Protein 7ZEE (pdb70)

Organism: Homo sapiens (NCBI:txid9606)

Sequence (282 aa):
RSMAEEVSTLMKATVLMRQPGRVQEIVGALRRKGGGDRLQVISDFDMTLSRFAYNGKRRCPSSYNILDNSKIISEECRKELTALLHHYYPIEIDPHRTVKEKLPHMVEWWTKAHNLLCQQKIQKFQIAQQVVRESSNAMLREGYKTFFNTLYHNNNIPLFIFSAGIGDILEEIIRQMKVFHPNIHIVSNYMDFNEDGFLQGFKGQLIHTYNKNSSSACGKTNVILLGDSSIGDLTMADGVPGVQNILKIGFLNDKVEERRERYMDSYDIVLEKDETLDVVNGLLQHILC

B-factor: mean 28.56, std 10.28, range [13.94, 97.4]

Solvent-accessible surface area: 13733 Å² total; per-residue (Å²): 143,64,83,97,106,12,66,25,97,22,172,56,110,26,21,47,45,102,117,68,50,36,1,113,136,38,5,25,36,0,98,187,35,18,25,117,15,1,14,1,0,0,8,1,15,24,0,0,3,21,32,12,106,117,60,111,166,11,58,21,13,92,69,10,6,44,112,16,108,25,7,40,116,121,4,70,78,90,24,60,58,24,75,127,112,5,101,74,38,22,100,38,124,169,102,79,78,171,84,16,60,78,56,0,61,77,29,27,55,88,18,16,77,25,7,31,132,32,100,2,46,127,127,35,4,24,64,8,9,152,130,29,116,21,62,6,2,31,3,30,98,14,0,2,46,30,0,97,149,55,119,0,20,0,42,0,0,6,3,9,26,0,18,6,4,34,20,7,0,102,59,78,176,4,76,32,107,17,11,76,27,14,11,2,52,2,35,34,56,115,118,17,74,13,103,18,54,112,80,106,33,1,3,63,70,34,29,30,13,94,25,93,98,69,30,6,0,2,0,0,0,26,41,64,50,3,26,68,0,10,78,52,26,116,54,51,138,44,49,0,49,1,0,0,0,12,49,117,17,126,120,87,48,101,160,5,22,105,43,4,36,0,0,0,31,135,4,41,20,0,8,1,2,2,12,13,0,54,92,3,26,113

Structure (mmCIF, N/CA/C/O backbone):
data_7ZEE
#
_entry.id   7ZEE
#
_cell.length_a   41.715
_cell.length_b   79.288
_cell.length_c   87.295
_cell.angle_alpha   90.000
_cell.angle_beta   90.000
_cell.angle_gamma   90.000
#
_symmetry.space_group_name_H-M   'P 21 21 21'
#
loop_
_entity.id
_entity.type
_entity.pdbx_description
1 polymer "7-methylguanosine phosphate-specific 5'-nucleotidase"
2 non-polymer '2-(N-MORPHOLINO)-ETHANESULFONIC ACID'
3 non-polymer 'MAGNESIUM ION'
4 non-polymer 1,2-ETHANEDIOL
5 water water
#
loop_
_atom_site.group_PDB
_atom_site.id
_atom_site.type_symbol
_atom_site.label_atom_id
_atom_site.label_alt_id
_atom_site.label_comp_id
_atom_site.label_asym_id
_atom_site.label_entity_id
_atom_site.label_seq_id
_atom_site.pdbx_PDB_ins_code
_atom_site.Cartn_x
_atom_site.Cartn_y
_atom_site.Cartn_z
_atom_site.occupancy
_atom_site.B_iso_or_equiv
_atom_site.auth_seq_id
_atom_site.auth_comp_id
_atom_site.auth_asym_id
_atom_site.auth_atom_id
_atom_site.pdbx_PDB_model_num
ATOM 1 N N . ARG A 1 1 ? -29.53504 -2.09979 -28.35509 1.000 41.78354 -1 ARG A N 1
ATOM 2 C CA . ARG A 1 1 ? -29.99988 -1.79869 -27.00158 1.000 39.87840 -1 ARG A CA 1
ATOM 3 C C . ARG A 1 1 ? -29.39990 -0.46182 -26.55491 1.000 38.46466 -1 ARG A C 1
ATOM 4 O O . ARG A 1 1 ? -28.32703 -0.08130 -27.01590 1.000 39.18916 -1 ARG A O 1
ATOM 12 N N . SER A 1 2 ? -30.11240 0.26914 -25.70059 1.000 37.27873 0 SER A N 1
ATOM 13 C CA . SER A 1 2 ? -29.50062 1.38133 -24.98864 1.000 36.38951 0 SER A CA 1
ATOM 14 C C . SER A 1 2 ? -28.59235 0.83248 -23.89580 1.000 33.23559 0 SER A C 1
ATOM 15 O O . SER A 1 2 ? -28.68733 -0.33650 -23.51069 1.000 31.94782 0 SER A O 1
ATOM 18 N N . MET A 1 3 ? -27.68453 1.67938 -23.39728 0.607 30.84444 1 MET A N 1
ATOM 19 C CA . MET A 1 3 ? -26.80845 1.22099 -22.32788 0.607 29.43295 1 MET A CA 1
ATOM 20 C C . MET A 1 3 ? -27.59306 0.87668 -21.06578 0.607 30.96678 1 MET A C 1
ATOM 21 O O . MET A 1 3 ? -27.21903 -0.05213 -20.33562 0.607 31.47444 1 MET A O 1
ATOM 26 N N . ALA A 1 4 ? -28.70958 1.55796 -20.82105 1.000 38.07891 2 ALA A N 1
ATOM 27 C CA . ALA A 1 4 ? -29.49841 1.22396 -19.63900 1.000 39.67276 2 ALA A CA 1
ATOM 28 C C . ALA A 1 4 ? -30.11060 -0.17687 -19.70449 1.000 39.04828 2 ALA A C 1
ATOM 29 O O . ALA A 1 4 ? -30.50382 -0.71173 -18.65680 1.000 41.75461 2 ALA A O 1
ATOM 31 N N . GLU A 1 5 ? -30.19902 -0.78030 -20.89991 1.000 34.21329 3 GLU A N 1
ATOM 32 C CA . GLU A 1 5 ? -30.76116 -2.11795 -21.09341 1.000 34.20927 3 GLU A CA 1
ATOM 33 C C . GLU A 1 5 ? -29.69415 -3.20071 -21.05279 1.000 32.42715 3 GLU A C 1
ATOM 34 O O . GLU A 1 5 ? -29.98747 -4.38414 -21.30852 1.000 35.34238 3 GLU A O 1
ATOM 40 N N . GLU A 1 6 ? -28.46167 -2.83265 -20.74505 1.000 31.43124 4 GLU A N 1
ATOM 41 C CA . GLU A 1 6 ? -27.35787 -3.79218 -20.75056 1.000 29.69394 4 GLU A CA 1
ATOM 42 C C . GLU A 1 6 ? -27.11434 -4.36389 -19.37572 1.000 30.08482 4 GLU A C 1
ATOM 43 O O . GLU A 1 6 ? -25.97503 -4.56880 -18.97925 1.000 30.44751 4 GLU A O 1
ATOM 49 N N . VAL A 1 7 ? -28.17047 -4.59630 -18.61333 1.000 32.48416 5 VAL A N 1
ATOM 50 C CA . VAL A 1 7 ? -28.05221 -5.06109 -17.23515 1.000 34.56798 5 VAL A CA 1
ATOM 51 C C . VAL A 1 7 ? -29.11759 -6.11928 -16.99455 1.000 36.30962 5 VAL A C 1
ATOM 52 O O . VAL A 1 7 ? -30.23147 -6.02122 -17.51966 1.000 38.07656 5 VAL A O 1
ATOM 56 N N . SER A 1 8 ? -28.77501 -7.14704 -16.22415 1.000 33.15972 6 SER A N 1
ATOM 57 C CA . SER A 1 8 ? -29.73024 -8.17961 -15.85641 1.000 33.19100 6 SER A CA 1
ATOM 58 C C . SER A 1 8 ? -29.41855 -8.60999 -14.43318 1.000 34.19959 6 SER A C 1
ATOM 59 O O . SER A 1 8 ? -28.28247 -8.48334 -13.96562 1.000 35.87492 6 SER A O 1
ATOM 62 N N . THR A 1 9 ? -30.42388 -9.16496 -13.76040 1.000 36.37904 7 THR A N 1
ATOM 63 C CA . THR A 1 9 ? -30.22559 -9.75032 -12.44195 1.000 36.99453 7 THR A CA 1
ATOM 64 C C . THR A 1 9 ? -29.78245 -11.21222 -12.58481 1.000 34.37436 7 THR A C 1
ATOM 65 O O . THR A 1 9 ? -29.71499 -11.77854 -13.67960 1.000 36.41679 7 THR A O 1
ATOM 69 N N . LEU A 1 10 ? -29.53937 -11.85524 -11.45056 1.000 33.30364 8 LEU A N 1
ATOM 70 C CA . LEU A 1 10 ? -29.20452 -13.27273 -11.41033 1.000 33.72383 8 LEU A CA 1
ATOM 71 C C . LEU A 1 10 ? -30.38106 -14.20337 -11.76727 1.000 33.18754 8 LEU A C 1
ATOM 72 O O . LEU A 1 10 ? -30.15375 -15.41736 -11.82864 1.000 34.51785 8 LEU A O 1
ATOM 77 N N . MET A 1 11 ? -31.58994 -13.69676 -12.05144 1.000 31.98864 9 MET A N 1
ATOM 78 C CA . MET A 1 11 ? -32.71822 -14.55059 -12.42697 1.000 32.08259 9 MET A CA 1
ATOM 79 C C . MET A 1 11 ? -32.75597 -14.83487 -13.92154 1.000 29.79384 9 MET A C 1
ATOM 80 O O . MET A 1 11 ? -33.64323 -15.57145 -14.38445 1.000 32.40935 9 MET A O 1
ATOM 85 N N . LYS A 1 12 ? -31.82724 -14.25895 -14.68399 1.000 26.56000 10 LYS A N 1
ATOM 86 C CA . LYS A 1 12 ? -31.78041 -14.51259 -16.12217 1.000 27.96915 10 LYS A CA 1
ATOM 87 C C . LYS A 1 12 ? -31.74408 -16.02346 -16.39743 1.000 27.04938 10 LYS A C 1
ATOM 88 O O . LYS A 1 12 ? -31.13612 -16.79680 -15.65335 1.000 28.25047 10 LYS A O 1
ATOM 94 N N . ALA A 1 13 ? -32.35636 -16.44351 -17.52475 1.000 26.06853 11 ALA A N 1
ATOM 95 C CA . ALA A 1 13 ? -32.47210 -17.86359 -17.86031 1.000 25.51377 11 ALA A CA 1
ATOM 96 C C . ALA A 1 13 ? -31.13839 -18.53543 -18.16559 1.000 24.69031 11 ALA A C 1
ATOM 97 O O . ALA A 1 13 ? -31.09204 -19.76733 -18.24958 1.000 26.43657 11 ALA A O 1
ATOM 99 N N . THR A 1 14 ? -30.08452 -17.78759 -18.41980 1.000 24.23973 12 THR A N 1
ATOM 100 C CA . THR A 1 14 ? -28.77372 -18.38468 -18.68791 1.000 22.63329 12 THR A CA 1
ATOM 101 C C . THR A 1 14 ? -27.96231 -18.66576 -17.42867 1.000 20.97699 12 THR A C 1
ATOM 102 O O . THR A 1 14 ? -26.88565 -19.27472 -17.51675 1.000 23.09160 12 THR A O 1
ATOM 106 N N . VAL A 1 15 ? -28.44238 -18.25810 -16.26951 1.000 22.44158 13 VAL A N 1
ATOM 107 C CA . VAL A 1 15 ? -27.66837 -18.29821 -15.04483 1.000 22.23400 13 VAL A CA 1
ATOM 108 C C . VAL A 1 15 ? -27.78711 -19.64931 -14.35049 1.000 24.09672 13 VAL A C 1
ATOM 109 O O . VAL A 1 15 ? -28.90427 -20.13924 -14.13273 1.000 26.14224 13 VAL A O 1
ATOM 113 N N . LEU A 1 16 ? -26.63834 -20.22129 -13.93272 1.000 24.46503 14 LEU A N 1
ATOM 114 C CA . LEU A 1 16 ? -26.58580 -21.40412 -13.06582 1.000 24.83700 14 LEU A CA 1
ATOM 115 C C . LEU A 1 16 ? -25.77108 -21.07963 -11.81741 1.000 24.84432 14 LEU A C 1
ATOM 116 O O . LEU A 1 16 ? -24.68779 -20.48304 -11.91731 1.000 25.77735 14 LEU A O 1
ATOM 121 N N . MET A 1 17 ? -26.26593 -21.49305 -10.64508 1.000 28.49911 15 MET A N 1
ATOM 122 C CA . MET A 1 17 ? -25.52995 -21.32216 -9.38424 1.000 28.46410 15 MET A CA 1
ATOM 123 C C . MET A 1 17 ? -25.70231 -22.57169 -8.53054 1.000 31.49991 15 MET A C 1
ATOM 124 O O . MET A 1 17 ? -26.83652 -22.92223 -8.18426 1.000 35.03487 15 MET A O 1
ATOM 129 N N . ARG A 1 18 ? -24.58245 -23.20603 -8.14023 1.000 32.75627 16 ARG A N 1
ATOM 130 C CA . ARG A 1 18 ? -24.65416 -24.32979 -7.19557 1.000 33.74607 16 ARG A CA 1
ATOM 131 C C . ARG A 1 18 ? -25.01594 -23.86777 -5.78576 1.000 36.14868 16 ARG A C 1
ATOM 132 O O . ARG A 1 18 ? -25.76025 -24.55558 -5.06232 1.000 39.47538 16 ARG A O 1
ATOM 140 N N . GLN A 1 19 ? -24.49682 -22.71849 -5.35231 1.000 38.84275 17 GLN A N 1
ATOM 141 C CA . GLN A 1 19 ? -24.70300 -22.22874 -3.98789 1.000 40.90409 17 GLN A CA 1
ATOM 142 C C . GLN A 1 19 ? -25.19832 -20.78643 -4.04491 1.000 40.99874 17 GLN A C 1
ATOM 143 O O . GLN A 1 19 ? -24.44695 -19.85339 -3.74305 1.000 40.60827 17 GLN A O 1
ATOM 149 N N . PRO A 1 20 ? -26.47216 -20.56829 -4.39289 1.000 39.74996 18 PRO A N 1
ATOM 150 C CA . PRO A 1 20 ? -26.95877 -19.18393 -4.54860 1.000 40.07213 18 PRO A CA 1
ATOM 151 C C . PRO A 1 20 ? -26.85769 -18.37424 -3.27141 1.000 37.60107 18 PRO A C 1
ATOM 152 O O . PRO A 1 20 ? -26.63690 -17.14864 -3.31565 1.000 36.41485 18 PRO A O 1
ATOM 156 N N . GLY A 1 21 ? -27.01377 -19.01919 -2.11517 1.000 37.52496 19 GLY A N 1
ATOM 157 C CA . GLY A 1 21 ? -26.81092 -18.30722 -0.86618 1.000 39.33628 19 GLY A CA 1
ATOM 158 C C . GLY A 1 21 ? -25.38401 -17.83945 -0.64991 1.000 40.73557 19 GLY A C 1
ATOM 159 O O . GLY A 1 21 ? -25.16570 -16.75327 -0.10799 1.000 42.67186 19 GLY A O 1
ATOM 160 N N . ARG A 1 22 ? -24.39210 -18.65566 -1.03671 1.000 39.09108 20 ARG A N 1
ATOM 161 C CA . ARG A 1 22 ? -22.99950 -18.23321 -0.90923 1.000 38.66435 20 ARG A CA 1
ATOM 162 C C . ARG A 1 22 ? -22.68840 -17.09444 -1.86829 1.000 36.93937 20 ARG A C 1
ATOM 163 O O . ARG A 1 22 ? -21.95090 -16.17448 -1.51148 1.000 36.26827 20 ARG A O 1
ATOM 165 N N . VAL A 1 23 ? -23.22166 -17.15491 -3.09578 1.000 36.62392 21 VAL A N 1
ATOM 166 C CA . VAL A 1 23 ? -23.09024 -16.02895 -4.03273 1.000 33.82742 21 VAL A CA 1
ATOM 167 C C . VAL A 1 23 ? -23.57870 -14.72903 -3.39442 1.000 34.10922 21 VAL A C 1
ATOM 168 O O . VAL A 1 23 ? -22.90356 -13.69926 -3.45907 1.000 33.48124 21 VAL A O 1
ATOM 172 N N . GLN A 1 24 ? -24.75419 -14.75636 -2.76304 1.000 34.25689 22 GLN A N 1
ATOM 173 C CA . GLN A 1 24 ? -25.26810 -13.53203 -2.16028 1.000 37.47775 22 GLN A CA 1
ATOM 174 C C . GLN A 1 24 ? -24.34630 -13.01157 -1.06636 1.000 38.15378 22 GLN A C 1
ATOM 175 O O . GLN A 1 24 ? -24.16371 -11.79296 -0.94055 1.000 38.33496 22 GLN A O 1
ATOM 181 N N . GLU A 1 25 ? -23.76990 -13.91598 -0.25982 0.891 35.11450 23 GLU A N 1
ATOM 182 C CA . GLU A 1 25 ? -22.78013 -13.50902 0.73533 0.891 36.09695 23 GLU A CA 1
ATOM 183 C C . GLU A 1 25 ? -21.55952 -12.86673 0.08812 0.891 34.48251 23 GLU A C 1
ATOM 184 O O . GLU A 1 25 ? -21.06946 -11.82105 0.55106 0.891 33.17383 23 GLU A O 1
ATOM 190 N N . ILE A 1 26 ? -21.03634 -13.48771 -0.97094 1.000 32.53536 24 ILE A N 1
ATOM 191 C CA . ILE A 1 26 ? -19.85366 -12.92562 -1.62366 1.000 30.79049 24 ILE A CA 1
ATOM 192 C C . ILE A 1 26 ? -20.17547 -11.55638 -2.19563 1.000 29.99758 24 ILE A C 1
ATOM 193 O O . ILE A 1 26 ? -19.41682 -10.60546 -2.01923 1.000 30.52194 24 ILE A O 1
ATOM 198 N N . VAL A 1 27 ? -21.30537 -11.44178 -2.89812 1.000 30.08540 25 VAL A N 1
ATOM 199 C CA . VAL A 1 27 ? -21.66830 -10.16064 -3.50089 1.000 29.91012 25 VAL A CA 1
ATOM 200 C C . VAL A 1 27 ? -21.82275 -9.10423 -2.42358 1.000 31.54189 25 VAL A C 1
ATOM 201 O O . VAL A 1 27 ? -21.41800 -7.94366 -2.59704 1.000 31.13756 25 VAL A O 1
ATOM 205 N N . GLY A 1 28 ? -22.40302 -9.49081 -1.29410 1.000 30.69148 26 GLY A N 1
ATOM 206 C CA . GLY A 1 28 ? -22.55543 -8.54560 -0.20178 1.000 31.58675 26 GLY A CA 1
ATOM 207 C C . GLY A 1 28 ? -21.22363 -8.06860 0.34684 1.000 32.06001 26 GLY A C 1
ATOM 208 O O . GLY A 1 28 ? -21.06545 -6.88167 0.65359 1.000 33.17980 26 GLY A O 1
ATOM 209 N N . ALA A 1 29 ? -20.25521 -8.98327 0.48875 1.000 32.30898 27 ALA A N 1
ATOM 210 C CA . ALA A 1 29 ? -18.92272 -8.58278 0.94028 1.000 31.28995 27 ALA A CA 1
ATOM 211 C C . ALA A 1 29 ? -18.22310 -7.65738 -0.06361 1.000 30.38427 27 ALA A C 1
ATOM 212 O O . ALA A 1 29 ? -17.51185 -6.72445 0.33972 1.000 32.45204 27 ALA A O 1
ATOM 214 N N . LEU A 1 30 ? -18.38964 -7.90611 -1.37086 1.000 27.74295 28 LEU A N 1
ATOM 215 C CA . LEU A 1 30 ? -17.81131 -7.00565 -2.37876 1.000 26.86332 28 LEU A CA 1
ATOM 216 C C . LEU A 1 30 ? -18.43151 -5.61881 -2.31106 1.000 27.99251 28 LEU A C 1
ATOM 217 O O . LEU A 1 30 ? -17.71218 -4.60830 -2.40504 1.000 27.69055 28 LEU A O 1
ATOM 222 N N A ARG A 1 31 ? -19.76886 -5.53318 -2.15699 0.456 26.48510 29 ARG A N 1
ATOM 223 N N B ARG A 1 31 ? -19.76272 -5.55234 -2.18153 0.544 26.46259 29 ARG A N 1
ATOM 224 C CA A ARG A 1 31 ? -20.43773 -4.22717 -2.09183 0.456 27.55159 29 ARG A CA 1
ATOM 225 C CA B ARG A 1 31 ? -20.44775 -4.26770 -2.08356 0.544 28.02597 29 ARG A CA 1
ATOM 226 C C A ARG A 1 31 ? -20.04028 -3.48472 -0.83121 0.456 29.62966 29 ARG A C 1
ATOM 227 C C B ARG A 1 31 ? -19.97988 -3.52264 -0.85141 0.544 29.34601 29 ARG A C 1
ATOM 228 O O A ARG A 1 31 ? -19.75425 -2.27413 -0.86010 0.456 30.29988 29 ARG A O 1
ATOM 229 O O B ARG A 1 31 ? -19.55099 -2.35838 -0.92374 0.544 29.84363 29 ARG A O 1
ATOM 244 N N . LYS A 1 32 ? -20.06082 -4.18142 0.30340 1.000 31.32992 30 LYS A N 1
ATOM 245 C CA . LYS A 1 32 ? -19.70673 -3.49456 1.52892 1.000 33.63862 30 LYS A CA 1
ATOM 246 C C . LYS A 1 32 ? -18.22275 -3.22470 1.56472 1.000 32.80002 30 LYS A C 1
ATOM 247 O O . LYS A 1 32 ? -17.77322 -2.32028 2.25499 1.000 35.89244 30 LYS A O 1
ATOM 253 N N . GLY A 1 33 ? -17.45354 -3.96177 0.78064 1.000 34.43221 31 GLY A N 1
ATOM 254 C CA . GLY A 1 33 ? -16.01783 -3.75232 0.77359 1.000 33.34595 31 GLY A CA 1
ATOM 255 C C . GLY A 1 33 ? -15.57470 -2.49554 0.04982 1.000 32.91224 31 GLY A C 1
ATOM 256 O O . GLY A 1 33 ? -14.49753 -1.98524 0.33655 1.000 36.46991 31 GLY A O 1
ATOM 257 N N . GLY A 1 34 ? -16.34583 -2.03319 -0.94762 1.000 31.91496 32 GLY A N 1
ATOM 258 C CA . GLY A 1 34 ? -16.19515 -0.76450 -1.64535 1.000 32.23516 32 GLY A CA 1
ATOM 259 C C . GLY A 1 34 ? -15.47857 -0.82704 -2.98929 1.000 32.28115 32 GLY A C 1
ATOM 260 O O . GLY A 1 34 ? -14.60332 -1.66055 -3.22976 1.000 30.77285 32 GLY A O 1
ATOM 261 N N . GLY A 1 35 ? -15.79286 0.13987 -3.85907 1.000 32.90576 33 GLY A N 1
ATOM 262 C CA . GLY A 1 35 ? -15.11004 0.20804 -5.14485 1.000 30.99277 33 GLY A CA 1
ATOM 263 C C . GLY A 1 35 ? -13.60455 0.37475 -5.01548 1.000 28.94664 33 GLY A C 1
ATOM 264 O O . GLY A 1 35 ? -12.84248 -0.16540 -5.82749 1.000 32.81232 33 GLY A O 1
ATOM 265 N N . ASP A 1 36 ? -13.15239 1.03738 -3.94549 0.842 26.86804 34 ASP A N 1
ATOM 266 C CA . ASP A 1 36 ? -11.72603 1.26414 -3.72859 0.842 23.94558 34 ASP A CA 1
ATOM 267 C C . ASP A 1 36 ? -10.94622 -0.01958 -3.44847 0.842 23.38829 34 ASP A C 1
ATOM 268 O O . ASP A 1 36 ? -9.72037 -0.02370 -3.60456 0.842 25.69425 34 ASP A O 1
ATOM 273 N N . ARG A 1 37 ? -11.61224 -1.11312 -3.08702 1.000 24.74162 35 ARG A N 1
ATOM 274 C CA . ARG A 1 37 ? -10.91294 -2.36832 -2.84032 1.000 25.36137 35 ARG A CA 1
ATOM 275 C C . ARG A 1 37 ? -11.01158 -3.35487 -3.99640 1.000 26.01054 35 ARG A C 1
ATOM 276 O O . ARG A 1 37 ? -10.48160 -4.46393 -3.87166 1.000 29.66621 35 ARG A O 1
ATOM 278 N N . LEU A 1 38 ? -11.70312 -3.00164 -5.08252 1.000 24.01331 36 LEU A N 1
ATOM 279 C CA . LEU A 1 38 ? -12.10096 -3.96372 -6.09887 1.000 23.54725 36 LEU A CA 1
ATOM 280 C C . LEU A 1 38 ? -11.14141 -3.92416 -7.27935 1.000 22.89763 36 LEU A C 1
ATOM 281 O O . LEU A 1 38 ? -10.75313 -2.85233 -7.75301 1.000 23.58170 36 LEU A O 1
ATOM 286 N N . GLN A 1 39 ? -10.84414 -5.10064 -7.81962 1.000 21.89038 37 GLN A N 1
ATOM 287 C CA . GLN A 1 39 ? -10.26360 -5.21737 -9.14939 1.000 21.86825 37 GLN A CA 1
ATOM 288 C C . GLN A 1 39 ? -10.99764 -6.32237 -9.90766 1.000 21.96138 37 GLN A C 1
ATOM 289 O O . GLN A 1 39 ? -11.54903 -7.25495 -9.30835 1.000 23.00025 37 GLN A O 1
ATOM 295 N N . VAL A 1 40 ? -10.98566 -6.23181 -11.22922 1.000 19.78996 38 VAL A N 1
ATOM 296 C CA . VAL A 1 40 ? -11.54904 -7.27569 -12.07828 1.000 19.02957 38 VAL A CA 1
ATOM 297 C C . VAL A 1 40 ? -10.42166 -7.92474 -12.87064 1.000 17.13253 38 VAL A C 1
ATOM 298 O O . VAL A 1 40 ? -9.58537 -7.23079 -13.46434 1.000 18.22839 38 VAL A O 1
ATOM 302 N N . ILE A 1 41 ? -10.38007 -9.25901 -12.83344 1.000 17.19808 39 ILE A N 1
ATOM 303 C CA . ILE A 1 41 ? -9.38981 -10.07600 -13.51804 1.000 15.99920 39 ILE A CA 1
ATOM 304 C C . ILE A 1 41 ? -10.15226 -10.93554 -14.50996 1.000 15.69103 39 ILE A C 1
ATOM 305 O O . ILE A 1 41 ? -11.00296 -11.72516 -14.09971 1.000 17.94713 39 ILE A O 1
ATOM 310 N N . SER A 1 42 ? -9.90035 -10.73067 -15.81259 1.000 15.44952 40 SER A N 1
ATOM 311 C CA . SER A 1 42 ? -10.72664 -11.35950 -16.83573 1.000 14.73316 40 SER A CA 1
ATOM 312 C C . SER A 1 42 ? -9.86630 -11.97614 -17.93625 1.000 15.49427 40 SER A C 1
ATOM 313 O O . SER A 1 42 ? -8.87286 -11.39381 -18.38369 1.000 16.10927 40 SER A O 1
ATOM 316 N N . ASP A 1 43 ? -10.26548 -13.16166 -18.38534 1.000 14.36037 41 ASP A N 1
ATOM 317 C CA . ASP A 1 43 ? -9.79032 -13.67097 -19.65176 1.000 15.19946 41 ASP A CA 1
ATOM 318 C C . ASP A 1 43 ? -10.36395 -12.83041 -20.79228 1.000 15.12096 41 ASP A C 1
ATOM 319 O O . ASP A 1 43 ? -11.38185 -12.14777 -20.64339 1.000 16.02506 41 ASP A O 1
ATOM 324 N N . PHE A 1 44 ? -9.72525 -12.89756 -21.96115 1.000 13.94183 42 PHE A N 1
ATOM 325 C CA . PHE A 1 44 ? -10.27814 -12.23751 -23.13419 1.000 15.43191 42 PHE A CA 1
ATOM 326 C C . PHE A 1 44 ? -11.10243 -13.15327 -24.03938 1.000 15.18014 42 PHE A C 1
ATOM 327 O O . PHE A 1 44 ? -12.32563 -12.99452 -24.13955 1.000 15.35218 42 PHE A O 1
ATOM 335 N N . ASP A 1 45 ? -10.46558 -14.11773 -24.72296 1.000 15.48610 43 ASP A N 1
ATOM 336 C CA . ASP A 1 45 ? -11.16095 -14.78539 -25.82851 1.000 16.35326 43 ASP A CA 1
ATOM 337 C C . ASP A 1 45 ? -12.29210 -15.64925 -25.30579 1.000 16.17050 43 ASP A C 1
ATOM 338 O O . ASP A 1 45 ? -12.07721 -16.52538 -24.45061 1.000 17.01753 43 ASP A O 1
ATOM 343 N N . MET A 1 46 ? -13.49962 -15.40249 -25.81341 1.000 16.24879 44 MET A N 1
ATOM 344 C CA . MET A 1 46 ? -14.70388 -16.15196 -25.46917 1.000 16.48087 44 MET A CA 1
ATOM 345 C C . MET A 1 46 ? -15.19723 -15.86026 -24.05837 1.000 16.96615 44 MET A C 1
ATOM 346 O O . MET A 1 46 ? -16.15372 -16.51388 -23.59373 1.000 16.96149 44 MET A O 1
ATOM 351 N N . THR A 1 47 ? -14.58174 -14.88065 -23.38203 1.000 16.14102 45 THR A N 1
ATOM 352 C CA . THR A 1 47 ? -15.08681 -14.30485 -22.13391 1.000 15.36537 45 THR A CA 1
ATOM 353 C C . THR A 1 47 ? -15.54903 -12.87809 -22.42850 1.000 15.54526 45 THR A C 1
ATOM 354 O O . THR A 1 47 ? -16.74674 -12.60849 -22.48779 1.000 17.14222 45 THR A O 1
ATOM 358 N N . LEU A 1 48 ? -14.63155 -11.95110 -22.70887 1.000 15.88067 46 LEU A N 1
ATOM 359 C CA . LEU A 1 48 ? -15.02900 -10.61982 -23.16527 1.000 16.18505 46 LEU A CA 1
ATOM 360 C C . LEU A 1 48 ? -15.36463 -10.60632 -24.64987 1.000 16.64625 46 LEU A C 1
ATOM 361 O O . LEU A 1 48 ? -16.26159 -9.87320 -25.07538 1.000 18.61976 46 LEU A O 1
ATOM 366 N N . SER A 1 49 ? -14.67460 -11.40186 -25.45412 1.000 17.75884 47 SER A N 1
ATOM 367 C CA . SER A 1 49 ? -15.06460 -11.55717 -26.83897 1.000 18.97311 47 SER A CA 1
ATOM 368 C C . SER A 1 49 ? -16.17364 -12.58036 -26.94623 1.000 19.82846 47 SER A C 1
ATOM 369 O O . SER A 1 49 ? -16.34104 -13.44327 -26.09174 1.000 19.59206 47 SER A O 1
ATOM 372 N N . ARG A 1 50 ? -16.95006 -12.43985 -27.99382 1.000 21.86869 48 ARG A N 1
ATOM 373 C CA . ARG A 1 50 ? -18.19995 -13.13559 -28.15869 1.000 22.35749 48 ARG A CA 1
ATOM 374 C C . ARG A 1 50 ? -18.00711 -14.49507 -28.85263 1.000 22.56884 48 ARG A C 1
ATOM 375 O O . ARG A 1 50 ? -17.25064 -14.61115 -29.81665 1.000 22.87810 48 ARG A O 1
ATOM 383 N N . PHE A 1 51 ? -18.74654 -15.51167 -28.39611 1.000 22.41450 49 PHE A N 1
ATOM 384 C CA . PHE A 1 51 ? -18.66469 -16.85279 -28.99238 1.000 23.22918 49 PHE A CA 1
ATOM 385 C C . PHE A 1 51 ? -19.60873 -17.01339 -30.18044 1.000 19.63465 49 PHE A C 1
ATOM 386 O O . PHE A 1 51 ? -19.26369 -17.68600 -31.17104 1.000 21.38720 49 PHE A O 1
ATOM 394 N N . ALA A 1 52 ? -20.80316 -16.44008 -30.08380 1.000 19.19257 50 ALA A N 1
ATOM 395 C CA . ALA A 1 52 ? -21.79511 -16.53749 -31.13689 1.000 18.49702 50 ALA A CA 1
ATOM 396 C C . ALA A 1 52 ? -22.62073 -15.25379 -31.14941 1.000 17.94339 50 ALA A C 1
ATOM 397 O O . ALA A 1 52 ? -22.74707 -14.54606 -30.13736 1.000 19.63893 50 ALA A O 1
ATOM 399 N N . TYR A 1 53 ? -23.20640 -14.97782 -32.31614 1.000 17.86748 51 TYR A N 1
ATOM 400 C CA . TYR A 1 53 ? -23.99429 -13.78442 -32.55300 1.000 17.78184 51 TYR A CA 1
ATOM 401 C C . TYR A 1 53 ? -25.32420 -14.28108 -33.12198 1.000 17.04667 51 TYR A C 1
ATOM 402 O O . TYR A 1 53 ? -25.36998 -14.80215 -34.25729 1.000 18.41224 51 TYR A O 1
ATOM 411 N N . ASN A 1 54 ? -26.39016 -14.19217 -32.31459 1.000 17.92885 52 ASN A N 1
ATOM 412 C CA . ASN A 1 54 ? -27.67267 -14.78621 -32.66554 1.000 18.45943 52 ASN A CA 1
ATOM 413 C C . ASN A 1 54 ? -27.48233 -16.20802 -33.16382 1.000 19.53428 52 ASN A C 1
ATOM 414 O O . ASN A 1 54 ? -28.05679 -16.61815 -34.18356 1.000 21.12316 52 ASN A O 1
ATOM 419 N N . GLY A 1 55 ? -26.65367 -16.94342 -32.43461 1.000 20.26196 53 GLY A N 1
ATOM 420 C CA . GLY A 1 55 ? -26.46181 -18.35210 -32.66120 1.000 21.27337 53 GLY A CA 1
ATOM 421 C C . GLY A 1 55 ? -25.39961 -18.68911 -33.68297 1.000 20.48268 53 GLY A C 1
ATOM 422 O O . GLY A 1 55 ? -25.01094 -19.85502 -33.77639 1.000 24.37470 53 GLY A O 1
ATOM 423 N N . LYS A 1 56 ? -24.91232 -17.71986 -34.45904 1.000 20.02791 54 LYS A N 1
ATOM 424 C CA . LYS A 1 56 ? -23.88963 -17.96209 -35.46809 1.000 21.60153 54 LYS A CA 1
ATOM 425 C C . LYS A 1 56 ? -22.50688 -17.78141 -34.85421 1.000 20.53583 54 LYS A C 1
ATOM 426 O O . LYS A 1 56 ? -22.22380 -16.75844 -34.22667 1.000 21.55147 54 LYS A O 1
ATOM 430 N N A ARG A 1 57 ? -21.64637 -18.77877 -35.01732 0.605 21.51957 55 ARG A N 1
ATOM 431 N N B ARG A 1 57 ? -21.64975 -18.77685 -35.03381 0.395 21.21708 55 ARG A N 1
ATOM 432 C CA A ARG A 1 57 ? -20.32286 -18.72091 -34.40867 0.605 22.63052 55 ARG A CA 1
ATOM 433 C CA B ARG A 1 57 ? -20.32445 -18.72028 -34.43939 0.395 22.13641 55 ARG A CA 1
ATOM 434 C C A ARG A 1 57 ? -19.52495 -17.51670 -34.88682 0.605 23.73107 55 ARG A C 1
ATOM 435 C C B ARG A 1 57 ? -19.56536 -17.48240 -34.89231 0.395 23.11711 55 ARG A C 1
ATOM 436 O O A ARG A 1 57 ? -19.43421 -17.23391 -36.09103 0.605 25.94274 55 ARG A O 1
ATOM 437 O O B ARG A 1 57 ? -19.57226 -17.11904 -36.07572 0.395 24.22326 55 ARG A O 1
ATOM 452 N N . CYS A 1 58 ? -18.94248 -16.84676 -33.96354 1.000 23.66912 56 CYS A N 1
ATOM 453 C CA . CYS A 1 58 ? -18.07121 -15.73273 -34.23712 1.000 25.51779 56 CYS A CA 1
ATOM 454 C C . CYS A 1 58 ? -16.67504 -16.30709 -34.42335 1.000 26.28240 56 CYS A C 1
ATOM 455 O O . CYS A 1 58 ? -16.34081 -17.34939 -33.83435 1.000 29.46009 56 CYS A O 1
ATOM 458 N N . PRO A 1 59 ? -15.81038 -15.63635 -35.16674 1.000 28.76880 57 PRO A N 1
ATOM 459 C CA . PRO A 1 59 ? -14.40788 -16.07929 -35.23254 1.000 30.19884 57 PRO A CA 1
ATOM 460 C C . PRO A 1 59 ? -13.69073 -15.82769 -33.91759 1.000 27.53194 57 PRO A C 1
ATOM 461 O O . PRO A 1 59 ? -14.01993 -14.91180 -33.16928 1.000 30.98019 57 PRO A O 1
ATOM 465 N N . SER A 1 60 ? -12.67717 -16.63687 -33.64459 1.000 27.75307 58 SER A N 1
ATOM 466 C CA . SER A 1 60 ? -11.91809 -16.47228 -32.42030 1.000 26.68104 58 SER A CA 1
ATOM 467 C C . SER A 1 60 ? -10.87963 -15.39117 -32.63810 1.000 27.39110 58 SER A C 1
ATOM 468 O O . SER A 1 60 ? -10.20561 -15.35682 -33.68002 1.000 27.10815 58 SER A O 1
ATOM 471 N N . SER A 1 61 ? -10.70435 -14.53979 -31.62267 0.905 28.69716 59 SER A N 1
ATOM 472 C CA . SER A 1 61 ? -9.64520 -13.54691 -31.68354 0.905 33.07393 59 SER A CA 1
ATOM 473 C C . SER A 1 61 ? -8.28230 -14.20134 -31.77985 0.905 30.74816 59 SER A C 1
ATOM 474 O O . SER A 1 61 ? -7.36852 -13.63246 -32.37846 0.905 31.56379 59 SER A O 1
ATOM 477 N N . TYR A 1 62 ? -8.14824 -15.44540 -31.28315 0.669 27.91899 60 TYR A N 1
ATOM 478 C CA . TYR A 1 62 ? -6.86454 -16.12076 -31.33152 0.669 32.13015 60 TYR A CA 1
ATOM 479 C C . TYR A 1 62 ? -6.42857 -16.41594 -32.75171 0.669 32.51175 60 TYR A C 1
ATOM 480 O O . TYR A 1 62 ? -5.23340 -16.57599 -33.01402 0.669 36.69797 60 TYR A O 1
ATOM 489 N N . ASN A 1 63 ? -7.37040 -16.52510 -33.67426 1.000 32.30609 61 ASN A N 1
ATOM 490 C CA . ASN A 1 63 ? -7.04923 -16.89254 -35.03586 1.000 34.89736 61 ASN A CA 1
ATOM 491 C C . ASN A 1 63 ? -6.97923 -15.70492 -35.97272 1.000 32.08660 61 ASN A C 1
ATOM 492 O O . ASN A 1 63 ? -6.78584 -15.91189 -37.17418 1.000 35.06332 61 ASN A O 1
ATOM 497 N N . ILE A 1 64 ? -7.16851 -14.46888 -35.47722 1.000 28.00861 62 ILE A N 1
ATOM 498 C CA . ILE A 1 64 ? -7.22719 -13.33329 -36.39159 1.000 26.54428 62 ILE A CA 1
ATOM 499 C C . ILE A 1 64 ? -5.94541 -13.21952 -37.19562 1.000 28.64615 62 ILE A C 1
ATOM 500 O O . ILE A 1 64 ? -5.98478 -13.10728 -38.42719 1.000 30.18738 62 ILE A O 1
ATOM 505 N N . LEU A 1 65 ? -4.78938 -13.22367 -36.52000 1.000 27.23108 63 LEU A N 1
ATOM 506 C CA . LEU A 1 65 ? -3.53840 -13.02297 -37.24560 1.000 29.88008 63 LEU A CA 1
ATOM 507 C C . LEU A 1 65 ? -3.27488 -14.19900 -38.17414 1.000 28.24047 63 LEU A C 1
ATOM 508 O O . LEU A 1 65 ? -2.94086 -14.01656 -39.35214 1.000 30.45839 63 LEU A O 1
ATOM 513 N N . ASP A 1 66 ? -3.43841 -15.42154 -37.65816 0.603 26.44005 64 ASP A N 1
ATOM 514 C CA . ASP A 1 66 ? -3.13874 -16.61859 -38.44252 0.603 28.82751 64 ASP A CA 1
ATOM 515 C C . ASP A 1 66 ? -4.03269 -16.76338 -39.65715 0.603 30.84236 64 ASP A C 1
ATOM 516 O O . ASP A 1 66 ? -3.61952 -17.37687 -40.64577 0.603 33.35532 64 ASP A O 1
ATOM 521 N N . ASN A 1 67 ? -5.25805 -16.24291 -39.59966 1.000 32.41164 65 ASN A N 1
ATOM 522 C CA . ASN A 1 67 ? -6.19460 -16.32266 -40.71375 1.000 34.70412 65 ASN A CA 1
ATOM 523 C C . ASN A 1 67 ? -6.12252 -15.12128 -41.64500 1.000 34.16936 65 ASN A C 1
ATOM 524 O O . ASN A 1 67 ? -6.95215 -15.00581 -42.55270 1.000 37.08402 65 ASN A O 1
ATOM 529 N N . SER A 1 68 ? -5.15373 -14.23573 -41.45898 1.000 30.53076 66 SER A N 1
ATOM 530 C CA . SER A 1 68 ? -5.10688 -12.99223 -42.21688 1.000 31.60617 66 SER A CA 1
ATOM 531 C C . SER A 1 68 ? -4.12916 -13.08582 -43.38262 1.000 32.04836 66 SER A C 1
ATOM 532 O O . SER A 1 68 ? -3.32051 -14.00614 -43.48826 1.000 30.97718 66 SER A O 1
ATOM 535 N N . LYS A 1 69 ? -4.20430 -12.08444 -44.26083 1.000 35.31970 67 LYS A N 1
ATOM 536 C CA . LYS A 1 69 ? -3.32137 -12.00789 -45.41596 1.000 37.08882 67 LYS A CA 1
ATOM 537 C C . LYS A 1 69 ? -1.89289 -11.59680 -45.07172 1.000 36.21587 67 LYS A C 1
ATOM 538 O O . LYS A 1 69 ? -1.03718 -11.61716 -45.96910 1.000 37.78805 67 LYS A O 1
ATOM 540 N N . ILE A 1 70 ? -1.59005 -11.24233 -43.81357 1.000 30.57772 68 ILE A N 1
ATOM 541 C CA . ILE A 1 70 ? -0.23884 -10.77264 -43.49726 1.000 30.01125 68 ILE A CA 1
ATOM 542 C C . ILE A 1 70 ? 0.70339 -11.88342 -43.06804 1.000 30.34334 68 ILE A C 1
ATOM 543 O O . ILE A 1 70 ? 1.85388 -11.60156 -42.69431 1.000 32.52074 68 ILE A O 1
ATOM 548 N N . ILE A 1 71 ? 0.26534 -13.13049 -43.08897 1.000 29.68807 69 ILE A N 1
ATOM 549 C CA . ILE A 1 71 ? 1.21150 -14.23509 -42.95797 1.000 31.15303 69 ILE A CA 1
ATOM 550 C C . ILE A 1 71 ? 1.09530 -15.13380 -44.18412 1.000 30.87912 69 ILE A C 1
ATOM 551 O O . ILE A 1 71 ? 0.01465 -15.31097 -44.75569 1.000 34.48546 69 ILE A O 1
ATOM 556 N N . SER A 1 72 ? 2.22191 -15.70408 -44.58587 1.000 29.54286 70 SER A N 1
ATOM 557 C CA . SER A 1 72 ? 2.27836 -16.48665 -45.81267 1.000 26.63697 70 SER A CA 1
ATOM 558 C C . SER A 1 72 ? 1.68689 -17.88081 -45.58309 1.000 25.30207 70 SER A C 1
ATOM 559 O O . SER A 1 72 ? 1.52077 -18.32956 -44.44621 1.000 23.16372 70 SER A O 1
ATOM 562 N N . GLU A 1 73 ? 1.40661 -18.57461 -46.69461 1.000 27.27161 71 GLU A N 1
ATOM 563 C CA . GLU A 1 73 ? 0.98501 -19.96528 -46.61599 1.000 26.92912 71 GLU A CA 1
ATOM 564 C C . GLU A 1 73 ? 2.05178 -20.81649 -45.94706 1.000 24.52959 71 GLU A C 1
ATOM 565 O O . GLU A 1 73 ? 1.73284 -21.71078 -45.15489 1.000 26.29776 71 GLU A O 1
ATOM 571 N N . GLU A 1 74 ? 3.32368 -20.55824 -46.25876 1.000 23.99791 72 GLU A N 1
ATOM 572 C CA . GLU A 1 74 ? 4.39788 -21.28569 -45.59862 1.000 27.58538 72 GLU A CA 1
ATOM 573 C C . GLU A 1 74 ? 4.32345 -21.11640 -44.09464 1.000 25.23734 72 GLU A C 1
ATOM 574 O O . GLU A 1 74 ? 4.47235 -22.08805 -43.34150 1.000 25.52994 72 GLU A O 1
ATOM 580 N N . CYS A 1 75 ? 4.05852 -19.89327 -43.62816 1.000 23.51774 73 CYS A N 1
ATOM 581 C CA . CYS A 1 75 ? 4.04038 -19.65487 -42.19796 1.000 22.68875 73 CYS A CA 1
ATOM 582 C C . CYS A 1 75 ? 2.82911 -20.33278 -41.56151 1.000 21.65676 73 CYS A C 1
ATOM 583 O O . CYS A 1 75 ? 2.93926 -20.95463 -40.49957 1.000 21.62415 73 CYS A O 1
ATOM 586 N N . ARG A 1 76 ? 1.67809 -20.27140 -42.23424 1.000 23.15721 74 ARG A N 1
ATOM 587 C CA . ARG A 1 76 ? 0.48462 -20.94976 -41.75354 1.000 22.13936 74 ARG A CA 1
ATOM 588 C C . ARG A 1 76 ? 0.70196 -22.46317 -41.64415 1.000 23.73615 74 ARG A C 1
ATOM 589 O O . ARG A 1 76 ? 0.30208 -23.07853 -40.64701 1.000 25.36213 74 ARG A O 1
ATOM 597 N N . LYS A 1 77 ? 1.33020 -23.07816 -42.65360 1.000 24.86912 75 LYS A N 1
ATOM 598 C CA . LYS A 1 77 ? 1.64580 -24.50509 -42.56315 1.000 27.47921 75 LYS A CA 1
ATOM 599 C C . LYS A 1 77 ? 2.54859 -24.79609 -41.37390 1.000 25.40272 75 LYS A C 1
ATOM 600 O O . LYS A 1 77 ? 2.37634 -25.79965 -40.68237 1.000 28.24328 75 LYS A O 1
ATOM 603 N N . GLU A 1 78 ? 3.52006 -23.93422 -41.10285 1.000 23.97132 76 GLU A N 1
ATOM 604 C CA . GLU A 1 78 ? 4.42480 -24.20663 -39.97479 1.000 23.19845 76 GLU A CA 1
ATOM 605 C C . GLU A 1 78 ? 3.73026 -24.02936 -38.62835 1.000 23.16324 76 GLU A C 1
ATOM 606 O O . GLU A 1 78 ? 4.01182 -24.77666 -37.68342 1.000 24.20404 76 GLU A O 1
ATOM 612 N N . LEU A 1 79 ? 2.84591 -23.02187 -38.50267 1.000 22.00234 77 LEU A N 1
ATOM 613 C CA . LEU A 1 79 ? 2.04987 -22.88831 -37.27860 1.000 22.43319 77 LEU A CA 1
ATOM 614 C C . LEU A 1 79 ? 1.15457 -24.10986 -37.04669 1.000 21.94658 77 LEU A C 1
ATOM 615 O O . LEU A 1 79 ? 1.00038 -24.56820 -35.90863 1.000 23.21532 77 LEU A O 1
ATOM 620 N N . THR A 1 80 ? 0.56676 -24.65962 -38.10954 1.000 24.08249 78 THR A N 1
ATOM 621 C CA . THR A 1 80 ? -0.23937 -25.87484 -37.98716 1.000 25.81290 78 THR A CA 1
ATOM 622 C C . THR A 1 80 ? 0.61861 -27.05125 -37.54625 1.000 25.63592 78 THR A C 1
ATOM 623 O O . THR A 1 80 ? 0.19460 -27.87415 -36.71380 1.000 28.76790 78 THR A O 1
ATOM 627 N N . ALA A 1 81 ? 1.83635 -27.14859 -38.08964 1.000 27.09612 79 ALA A N 1
ATOM 628 C CA . ALA A 1 81 ? 2.71644 -28.23614 -37.69013 1.000 27.99804 79 ALA A CA 1
ATOM 629 C C . ALA A 1 81 ? 3.10579 -28.10478 -36.22267 1.000 24.72235 79 ALA A C 1
ATOM 630 O O . ALA A 1 81 ? 3.16656 -29.10251 -35.50385 1.000 25.91278 79 ALA A O 1
ATOM 632 N N . LEU A 1 82 ? 3.29911 -26.87336 -35.73233 1.000 23.02995 80 LEU A N 1
ATOM 633 C CA . LEU A 1 82 ? 3.57570 -26.71470 -34.30844 1.000 21.27395 80 LEU A CA 1
ATOM 634 C C . LEU A 1 82 ? 2.37717 -27.15237 -33.47636 1.000 22.54875 80 LEU A C 1
ATOM 635 O O . LEU A 1 82 ? 2.52901 -27.80645 -32.43982 1.000 21.99516 80 LEU A O 1
ATOM 640 N N . LEU A 1 83 ? 1.17567 -26.76442 -33.89458 1.000 22.15859 81 LEU A N 1
ATOM 641 C CA . LEU A 1 83 ? -0.03126 -27.15406 -33.17815 1.000 24.45086 81 LEU A CA 1
ATOM 642 C C . LEU A 1 83 ? -0.13681 -28.66820 -33.09068 1.000 25.76146 81 LEU A C 1
ATOM 643 O O . LEU A 1 83 ? -0.36289 -29.23069 -32.00947 1.000 24.86101 81 LEU A O 1
ATOM 648 N N . HIS A 1 84 ? 0.07917 -29.35109 -34.21125 1.000 27.56535 82 HIS A N 1
ATOM 649 C CA . HIS A 1 84 ? -0.06367 -30.80093 -34.19751 1.000 28.62176 82 HIS A CA 1
ATOM 650 C C . HIS A 1 84 ? 0.97945 -31.47308 -33.31170 1.000 26.44475 82 HIS A C 1
ATOM 651 O O . HIS A 1 84 ? 0.70464 -32.52433 -32.72091 1.000 29.42914 82 HIS A O 1
ATOM 658 N N . HIS A 1 85 ? 2.15896 -30.85222 -33.16725 1.000 25.46222 83 HIS A N 1
ATOM 659 C CA . HIS A 1 85 ? 3.19473 -31.39083 -32.28882 1.000 24.69508 83 HIS A CA 1
ATOM 660 C C . HIS A 1 85 ? 2.89609 -31.11951 -30.81460 1.000 23.25901 83 HIS A C 1
ATOM 661 O O . HIS A 1 85 ? 3.00826 -32.01172 -29.96694 1.000 23.71247 83 HIS A O 1
ATOM 668 N N . TYR A 1 86 ? 2.53255 -29.88273 -30.47774 1.000 20.84343 84 TYR A N 1
ATOM 669 C CA . TYR A 1 86 ? 2.51191 -29.47782 -29.08010 1.000 20.61609 84 TYR A CA 1
ATOM 670 C C . TYR A 1 86 ? 1.14958 -29.60619 -28.41659 1.000 21.17532 84 TYR A C 1
ATOM 671 O O . TYR A 1 86 ? 1.09385 -29.74130 -27.18946 1.000 21.15769 84 TYR A O 1
ATOM 680 N N . TYR A 1 87 ? 0.06020 -29.56601 -29.18058 1.000 22.81184 85 TYR A N 1
ATOM 681 C CA . TYR A 1 87 ? -1.25017 -29.69060 -28.56446 1.000 23.98719 85 TYR A CA 1
ATOM 682 C C . TYR A 1 87 ? -1.41231 -31.00138 -27.79401 1.000 24.30893 85 TYR A C 1
ATOM 683 O O . TYR A 1 87 ? -1.96032 -30.96713 -26.68003 1.000 24.39526 85 TYR A O 1
ATOM 692 N N . PRO A 1 88 ? -0.98668 -32.16246 -28.30436 1.000 24.27451 86 PRO A N 1
ATOM 693 C CA . PRO A 1 88 ? -1.09438 -33.38738 -27.48372 1.000 24.46115 86 PRO A CA 1
ATOM 694 C C . PRO A 1 88 ? -0.35424 -33.26686 -26.16603 1.000 22.80759 86 PRO A C 1
ATOM 695 O O . PRO A 1 88 ? -0.78870 -33.86137 -25.16376 1.000 24.66389 86 PRO A O 1
ATOM 699 N N . ILE A 1 89 ? 0.74653 -32.49976 -26.11802 1.000 20.44337 87 ILE A N 1
ATOM 700 C CA . ILE A 1 89 ? 1.44059 -32.31582 -24.84506 1.000 21.63023 87 ILE A CA 1
ATOM 701 C C . ILE A 1 89 ? 0.62065 -31.44358 -23.91555 1.000 20.05704 87 ILE A C 1
ATOM 702 O O . ILE A 1 89 ? 0.50871 -31.72643 -22.71845 1.000 20.77343 87 ILE A O 1
ATOM 707 N N . GLU A 1 90 ? 0.05058 -30.35966 -24.45327 1.000 21.87946 88 GLU A N 1
ATOM 708 C CA . GLU A 1 90 ? -0.76131 -29.45792 -23.64692 1.000 22.31575 88 GLU A CA 1
ATOM 709 C C . GLU A 1 90 ? -1.88372 -30.20013 -22.92855 1.000 24.33659 88 GLU A C 1
ATOM 710 O O . GLU A 1 90 ? -2.19139 -29.89989 -21.76518 1.000 24.80530 88 GLU A O 1
ATOM 716 N N . ILE A 1 91 ? -2.54253 -31.13880 -23.61889 1.000 23.65944 89 ILE A N 1
ATOM 717 C CA . ILE A 1 91 ? -3.73188 -31.78947 -23.07146 1.000 25.03052 89 ILE A CA 1
ATOM 718 C C . ILE A 1 91 ? -3.43578 -33.14696 -22.42649 1.000 23.88868 89 ILE A C 1
ATOM 719 O O . ILE A 1 91 ? -4.36976 -33.83057 -22.01963 1.000 27.25993 89 ILE A O 1
ATOM 724 N N . ASP A 1 92 ? -2.16889 -33.53746 -22.29435 1.000 23.61672 90 ASP A N 1
ATOM 725 C CA . ASP A 1 92 ? -1.83306 -34.87063 -21.81714 1.000 24.93104 90 ASP A CA 1
ATOM 726 C C . ASP A 1 92 ? -2.22035 -35.03398 -20.35182 1.000 24.26541 90 ASP A C 1
ATOM 727 O O . ASP A 1 9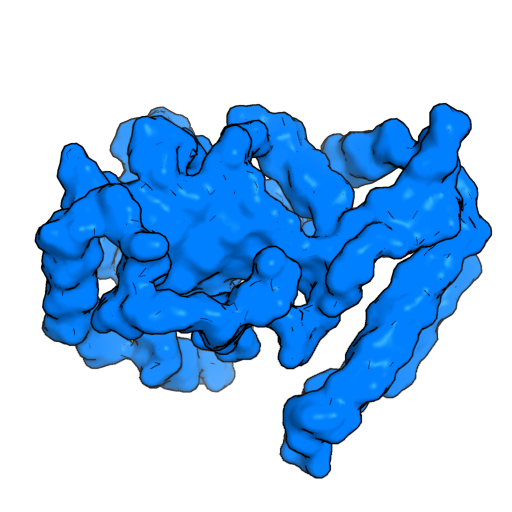2 ? -1.68405 -34.33191 -19.48983 1.000 25.93248 90 ASP A O 1
ATOM 732 N N . PRO A 1 93 ? -3.13103 -35.94823 -20.02357 1.000 25.19859 91 PRO A N 1
ATOM 733 C CA . PRO A 1 93 ? -3.48280 -36.17065 -18.61268 1.000 25.97412 91 PRO A CA 1
ATOM 734 C C . PRO A 1 93 ? -2.40301 -36.87609 -17.80560 1.000 27.21919 91 PRO A C 1
ATOM 735 O O . PRO A 1 93 ? -2.52891 -36.91966 -16.58327 1.000 31.91530 91 PRO A O 1
ATOM 739 N N . HIS A 1 94 ? -1.33797 -37.37903 -18.42945 1.000 24.17890 92 HIS A N 1
ATOM 740 C CA . HIS A 1 94 ? -0.26563 -38.05390 -17.70264 1.000 23.20817 92 HIS A CA 1
ATOM 741 C C . HIS A 1 94 ? 0.92933 -37.15240 -17.41024 1.000 23.91766 92 HIS A C 1
ATOM 742 O O . HIS A 1 94 ? 1.93205 -37.64196 -16.89187 1.000 25.18129 92 HIS A O 1
ATOM 749 N N . ARG A 1 95 ? 0.83398 -35.84960 -17.69504 1.000 25.73972 93 ARG A N 1
ATOM 750 C CA . ARG A 1 95 ? 1.90056 -34.91540 -17.36696 1.000 25.61117 93 ARG A CA 1
ATOM 751 C C . ARG A 1 95 ? 1.34645 -33.86707 -16.41545 1.000 28.05400 93 ARG A C 1
ATOM 752 O O . ARG A 1 95 ? 0.20465 -33.40741 -16.58640 1.000 29.45617 93 ARG A O 1
ATOM 760 N N . THR A 1 96 ? 2.14536 -33.49884 -15.41093 1.000 29.30423 94 THR A N 1
ATOM 761 C CA . THR A 1 96 ? 1.77491 -32.38925 -14.53474 1.000 32.05259 94 THR A CA 1
ATOM 762 C C . THR A 1 96 ? 1.89573 -31.05011 -15.25991 1.000 30.66350 94 THR A C 1
ATOM 763 O O . THR A 1 96 ? 2.54099 -30.93678 -16.30860 1.000 28.31303 94 THR A O 1
ATOM 767 N N . VAL A 1 97 ? 1.28488 -30.01670 -14.66891 1.000 32.61349 95 VAL A N 1
ATOM 768 C CA . VAL A 1 97 ? 1.44209 -28.66011 -15.19988 1.000 31.01950 95 VAL A CA 1
ATOM 769 C C . VAL A 1 97 ? 2.91541 -28.28737 -15.28690 1.000 29.31563 95 VAL A C 1
ATOM 770 O O . VAL A 1 97 ? 3.38301 -27.73776 -16.29797 1.000 28.23225 95 VAL A O 1
ATOM 774 N N . LYS A 1 98 ? 3.64971 -28.50282 -14.19356 1.000 32.94901 96 LYS A N 1
ATOM 775 C CA . LYS A 1 98 ? 5.07464 -28.19078 -14.19161 1.000 34.08406 96 LYS A CA 1
ATOM 776 C C . LYS A 1 98 ? 5.78815 -28.90695 -15.32584 1.000 33.14055 96 LYS A C 1
ATOM 777 O O . LYS A 1 98 ? 6.68493 -28.34076 -15.96540 1.000 35.26755 96 LYS A O 1
ATOM 783 N N . GLU A 1 99 ? 5.37981 -30.14108 -15.61326 1.000 31.26706 97 GLU A N 1
ATOM 784 C CA . GLU A 1 99 ? 5.99709 -30.87886 -16.69651 1.000 29.49460 97 GLU A CA 1
ATOM 785 C C . GLU A 1 99 ? 5.69332 -30.24597 -18.03516 1.000 27.64267 97 GLU A C 1
ATOM 786 O O . GLU A 1 99 ? 6.57643 -30.17526 -18.88913 1.000 31.31483 97 GLU A O 1
ATOM 792 N N . LYS A 1 100 ? 4.50137 -29.69419 -18.20148 1.000 22.56753 98 LYS A N 1
ATOM 793 C CA . LYS A 1 100 ? 4.09883 -29.09300 -19.47542 1.000 21.81211 98 LYS A CA 1
ATOM 794 C C . LYS A 1 100 ? 4.74317 -27.74680 -19.72634 1.000 19.33787 98 LYS A C 1
ATOM 795 O O . LYS A 1 100 ? 4.89064 -27.38135 -20.89182 1.000 21.09310 98 LYS A O 1
ATOM 801 N N . LEU A 1 101 ? 5.16947 -27.03917 -18.67307 1.000 20.44560 99 LEU A N 1
ATOM 802 C CA . LEU A 1 101 ? 5.64622 -25.66229 -18.80678 1.000 20.40947 99 LEU A CA 1
ATOM 803 C C . LEU A 1 101 ? 6.72753 -25.50256 -19.85087 1.000 18.85398 99 LEU A C 1
ATOM 804 O O . LEU A 1 101 ? 6.56231 -24.64061 -20.73245 1.000 18.67705 99 LEU A O 1
ATOM 809 N N . PRO A 1 102 ? 7.82647 -26.26876 -19.83033 1.000 18.76504 100 PRO A N 1
ATOM 810 C CA . PRO A 1 102 ? 8.88092 -25.99561 -20.82258 1.000 20.62078 100 PRO A CA 1
ATOM 811 C C . PRO A 1 102 ? 8.41832 -26.19741 -22.24438 1.000 18.78088 100 PRO A C 1
ATOM 812 O O . PRO A 1 102 ? 8.90328 -25.49392 -23.15027 1.000 19.05634 100 PRO A O 1
ATOM 816 N N . HIS A 1 103 ? 7.45865 -27.10739 -22.46596 1.000 17.42184 101 HIS A N 1
ATOM 817 C CA . HIS A 1 103 ? 6.98589 -27.37337 -23.81009 1.000 16.61954 101 HIS A CA 1
ATOM 818 C C . HIS A 1 103 ? 6.04152 -26.29937 -24.28483 1.000 15.74678 101 HIS A C 1
ATOM 819 O O . HIS A 1 103 ? 6.03466 -25.97892 -25.47809 1.000 16.37843 101 HIS A O 1
ATOM 826 N N . MET A 1 104 ? 5.24164 -25.75646 -23.37971 1.000 16.05337 102 MET A N 1
ATOM 827 C CA . MET A 1 104 ? 4.40999 -24.62373 -23.75625 1.000 15.86568 102 MET A CA 1
ATOM 828 C C . MET A 1 104 ? 5.26266 -23.39189 -24.02762 1.000 15.69314 102 MET A C 1
ATOM 829 O O . MET A 1 104 ? 4.99899 -22.66571 -24.97923 1.000 15.81577 102 MET A O 1
ATOM 834 N N . VAL A 1 105 ? 6.27150 -23.14601 -23.20553 1.000 15.49201 103 VAL A N 1
ATOM 835 C CA . VAL A 1 105 ? 7.18966 -22.04806 -23.50907 1.000 15.78114 103 VAL A CA 1
ATOM 836 C C . VAL A 1 105 ? 7.77565 -22.22981 -24.89738 1.000 15.90886 103 VAL A C 1
ATOM 837 O O . VAL A 1 105 ? 7.84121 -21.29131 -25.70623 1.000 16.18754 103 VAL A O 1
ATOM 841 N N . GLU A 1 106 ? 8.20305 -23.46559 -25.20882 1.000 15.86898 104 GLU A N 1
ATOM 842 C CA . GLU A 1 106 ? 8.82567 -23.72575 -26.50804 1.000 17.12456 104 GLU A CA 1
ATOM 843 C C . GLU A 1 106 ? 7.83054 -23.47129 -27.64609 1.000 15.85047 104 GLU A C 1
ATOM 844 O O . GLU A 1 106 ? 8.15858 -22.80854 -28.65097 1.000 17.64180 104 GLU A O 1
ATOM 850 N N . TRP A 1 107 ? 6.60218 -23.98750 -27.50729 1.000 15.43492 105 TRP A N 1
ATOM 851 C CA . TRP A 1 107 ? 5.58738 -23.82246 -28.54954 1.000 15.15928 105 TRP A CA 1
ATOM 852 C C . TRP A 1 107 ? 5.31572 -22.34824 -28.79641 1.000 15.35905 105 TRP A C 1
ATOM 853 O O . TRP A 1 107 ? 5.33333 -21.86778 -29.94241 1.000 16.07864 105 TRP A O 1
ATOM 864 N N . TRP A 1 108 ? 5.01796 -21.60630 -27.73534 1.000 14.74361 106 TRP A N 1
ATOM 865 C CA . TRP A 1 108 ? 4.71086 -20.18268 -27.90547 1.000 14.87052 106 TRP A CA 1
ATOM 866 C C . TRP A 1 108 ? 5.89363 -19.44280 -28.50065 1.000 15.73990 106 TRP A C 1
ATOM 867 O O . TRP A 1 108 ? 5.72077 -18.53354 -29.34099 1.000 15.91441 106 TRP A O 1
ATOM 878 N N . THR A 1 109 ? 7.09854 -19.75839 -28.03025 1.000 15.36468 107 THR A N 1
ATOM 879 C CA . THR A 1 109 ? 8.25940 -19.04160 -28.53899 1.000 15.72338 107 THR A CA 1
ATOM 880 C C . THR A 1 109 ? 8.48147 -19.34493 -30.01105 1.000 15.81872 107 THR A C 1
ATOM 881 O O . THR A 1 109 ? 8.78268 -18.44176 -30.80165 1.000 16.50395 107 THR A O 1
ATOM 885 N N . LYS A 1 110 ? 8.35001 -20.61029 -30.41032 1.000 16.11197 108 LYS A N 1
ATOM 886 C CA . LYS A 1 110 ? 8.50120 -20.93927 -31.82518 1.000 15.82153 108 LYS A CA 1
ATOM 887 C C . LYS A 1 110 ? 7.44609 -20.27693 -32.68921 1.000 15.11697 108 LYS A C 1
ATOM 888 O O . LYS A 1 110 ? 7.74638 -19.82982 -33.80320 1.000 17.00534 108 LYS A O 1
ATOM 894 N N . ALA A 1 111 ? 6.20738 -20.21224 -32.20963 1.000 15.58342 109 ALA A N 1
ATOM 895 C CA . ALA A 1 111 ? 5.16195 -19.55460 -32.98652 1.000 15.46416 109 ALA A CA 1
ATOM 896 C C . ALA A 1 111 ? 5.42536 -18.04580 -33.10762 1.000 16.31470 109 ALA A C 1
ATOM 897 O O . ALA A 1 111 ? 5.29612 -17.45591 -34.19365 1.000 16.92203 109 ALA A O 1
ATOM 899 N N . HIS A 1 112 ? 5.85014 -17.41203 -32.02072 1.000 16.49002 110 HIS A N 1
ATOM 900 C CA . HIS A 1 112 ? 6.19313 -15.99478 -32.10067 1.000 16.91974 110 HIS A CA 1
ATOM 901 C C . HIS A 1 112 ? 7.37874 -15.77944 -33.02035 1.000 16.45143 110 HIS A C 1
ATOM 902 O O . HIS A 1 112 ? 7.40871 -14.80675 -33.78756 1.000 17.44203 110 HIS A O 1
ATOM 909 N N . ASN A 1 113 ? 8.38533 -16.66207 -32.94966 1.000 16.62841 111 ASN A N 1
ATOM 910 C CA . ASN A 1 113 ? 9.54741 -16.51714 -33.79947 1.000 18.68363 111 ASN A CA 1
ATOM 911 C C . ASN A 1 113 ? 9.16518 -16.59304 -35.27601 1.000 17.93268 111 ASN A C 1
ATOM 912 O O . ASN A 1 113 ? 9.72852 -15.87115 -36.10660 1.000 19.19520 111 ASN A O 1
ATOM 917 N N . LEU A 1 114 ? 8.21558 -17.48589 -35.62252 1.000 17.91521 112 LEU A N 1
ATOM 918 C CA . LEU A 1 114 ? 7.75131 -17.57983 -37.00954 1.000 19.17565 112 LEU A CA 1
ATOM 919 C C . LEU A 1 114 ? 7.11589 -16.28130 -37.45117 1.000 18.56741 112 LEU A C 1
ATOM 920 O O . LEU A 1 114 ? 7.35449 -15.82338 -38.57830 1.000 19.63324 112 LEU A O 1
ATOM 925 N N . LEU A 1 115 ? 6.33218 -15.65230 -36.56465 1.000 17.59495 113 LEU A N 1
ATOM 926 C CA . LEU A 1 115 ? 5.72632 -14.38035 -36.94339 1.000 18.60683 113 LEU A CA 1
ATOM 927 C C . LEU A 1 115 ? 6.80000 -13.33622 -37.21460 1.000 18.20891 113 LEU A C 1
ATOM 928 O O . LEU A 1 115 ? 6.63699 -12.49189 -38.09687 1.000 19.69143 113 LEU A O 1
ATOM 933 N N . CYS A 1 116 ? 7.90560 -13.38671 -36.48306 1.000 18.35997 114 CYS A N 1
ATOM 934 C CA . CYS A 1 116 ? 8.97269 -12.41430 -36.66346 1.000 19.91278 114 CYS A CA 1
ATOM 935 C C . CYS A 1 116 ? 9.71747 -12.62278 -37.98320 1.000 22.78420 114 CYS A C 1
ATOM 936 O O . CYS A 1 116 ? 10.47628 -11.74268 -38.38543 1.000 26.75478 114 CYS A O 1
ATOM 939 N N . GLN A 1 117 ? 9.53447 -13.76051 -38.66784 1.000 22.03241 115 GLN A N 1
ATOM 940 C CA . GLN A 1 117 ? 10.14868 -13.95154 -39.97287 1.000 22.32999 115 GLN A CA 1
ATOM 941 C C . GLN A 1 117 ? 9.27685 -13.42197 -41.09848 1.000 22.76953 115 GLN A C 1
ATOM 942 O O . GLN A 1 117 ? 9.67948 -13.51085 -42.26602 1.000 26.30863 115 GLN A O 1
ATOM 948 N N . GLN A 1 118 ? 8.10040 -12.91467 -40.78299 1.000 22.69783 116 GLN A N 1
ATOM 949 C CA . GLN A 1 118 ? 7.21654 -12.38488 -41.81010 1.000 24.12138 116 GLN A CA 1
ATOM 950 C C . GLN A 1 118 ? 7.53539 -10.91474 -42.00065 1.000 31.03275 116 GLN A C 1
ATOM 951 O O . GLN A 1 118 ? 8.43238 -10.36497 -41.36018 1.000 40.24970 116 GLN A O 1
ATOM 957 N N . LYS A 1 119 ? 6.80145 -10.23631 -42.84122 1.000 30.04171 117 LYS A N 1
ATOM 958 C CA . LYS A 1 119 ? 7.20111 -8.81882 -42.90768 1.000 30.13958 117 LYS A CA 1
ATOM 959 C C . LYS A 1 119 ? 6.16437 -7.89001 -42.30810 1.000 29.46294 117 LYS A C 1
ATOM 960 O O . LYS A 1 119 ? 5.78681 -6.88201 -42.92260 1.000 32.87876 117 LYS A O 1
ATOM 963 N N . ILE A 1 120 ? 5.75267 -8.20512 -41.07590 1.000 25.71841 118 ILE A N 1
ATOM 964 C CA . ILE A 1 120 ? 4.61630 -7.54313 -40.45208 1.000 23.67386 118 ILE A CA 1
ATOM 965 C C . ILE A 1 120 ? 4.99055 -6.13563 -40.01880 1.000 24.52638 118 ILE A C 1
ATOM 966 O O . ILE A 1 120 ? 6.03246 -5.92160 -39.38893 1.000 26.03011 118 ILE A O 1
ATOM 971 N N . GLN A 1 121 ? 4.14750 -5.16942 -40.36627 1.000 25.17584 119 GLN A N 1
ATOM 972 C CA . GLN A 1 121 ? 4.30364 -3.81476 -39.86679 1.000 24.45814 119 GLN A CA 1
ATOM 973 C C . GLN A 1 121 ? 3.17339 -3.47198 -38.91156 1.000 24.67785 119 GLN A C 1
ATOM 974 O O . GLN A 1 121 ? 2.06207 -3.99055 -39.02095 1.000 25.31259 119 GLN A O 1
ATOM 980 N N . LYS A 1 122 ? 3.47553 -2.57634 -37.96782 1.000 22.56329 120 LYS A N 1
ATOM 981 C CA . LYS A 1 122 ? 2.54249 -2.27010 -36.89650 1.000 21.92638 120 LYS A CA 1
ATOM 982 C C . LYS A 1 122 ? 1.16526 -1.86675 -37.40846 1.000 24.21531 120 LYS A C 1
ATOM 983 O O . LYS A 1 122 ? 0.14144 -2.31736 -36.86262 1.000 22.70010 120 LYS A O 1
ATOM 989 N N . PHE A 1 123 ? 1.11096 -1.00388 -38.43694 1.000 24.62525 121 PHE A N 1
ATOM 990 C CA . PHE A 1 123 ? -0.18845 -0.54604 -38.91720 1.000 24.83807 121 PHE A CA 1
ATOM 991 C C . PHE A 1 123 ? -1.07101 -1.68558 -39.42732 1.000 25.08921 121 PHE A C 1
ATOM 992 O O . PHE A 1 123 ? -2.30092 -1.52772 -39.48856 1.000 25.28948 121 PHE A O 1
ATOM 1000 N N . GLN A 1 124 ? -0.47818 -2.83148 -39.77908 1.000 24.27210 122 GLN A N 1
ATOM 1001 C CA . GLN A 1 124 ? -1.26916 -3.92558 -40.30929 1.000 23.44689 122 GLN A CA 1
ATOM 1002 C C . GLN A 1 124 ? -2.08105 -4.62251 -39.23921 1.000 22.72694 122 GLN A C 1
ATOM 1003 O O . GLN A 1 124 ? -3.01648 -5.35779 -39.58049 1.000 22.53877 122 GLN A O 1
ATOM 1009 N N . ILE A 1 125 ? -1.69642 -4.48269 -37.96555 1.000 21.26034 123 ILE A N 1
ATOM 1010 C CA . ILE A 1 125 ? -2.48630 -5.10254 -36.90437 1.000 21.47024 123 ILE A CA 1
ATOM 1011 C C . ILE A 1 125 ? -3.89024 -4.52412 -36.90224 1.000 20.13460 123 ILE A C 1
ATOM 1012 O O . ILE A 1 125 ? -4.88399 -5.24666 -36.86151 1.000 20.17400 123 ILE A O 1
ATOM 1017 N N . ALA A 1 126 ? -3.99332 -3.19606 -36.94393 1.000 21.05156 124 ALA A N 1
ATOM 1018 C CA . ALA A 1 126 ? -5.30123 -2.57394 -36.98144 1.000 20.40606 124 ALA A CA 1
ATOM 1019 C C . ALA A 1 126 ? -6.05801 -3.01478 -38.22714 1.000 20.21948 124 ALA A C 1
ATOM 1020 O O . ALA A 1 126 ? -7.27385 -3.25198 -38.17522 1.000 21.14076 124 ALA A O 1
ATOM 1022 N N A GLN A 1 127 ? -5.37356 -3.14305 -39.35847 0.591 20.46202 125 GLN A N 1
ATOM 1023 N N B GLN A 1 127 ? -5.32474 -3.16123 -39.34027 0.409 20.12107 125 GLN A N 1
ATOM 1024 C CA A GLN A 1 127 ? -6.07755 -3.56120 -40.57081 0.591 20.78704 125 GLN A CA 1
ATOM 1025 C CA B GLN A 1 127 ? -5.90565 -3.55041 -40.62526 0.409 20.07078 125 GLN A CA 1
ATOM 1026 C C A GLN A 1 127 ? -6.65854 -4.95526 -40.42559 0.591 19.91759 125 GLN A C 1
ATOM 1027 C C B GLN A 1 127 ? -6.54530 -4.93389 -40.55675 0.409 20.15447 125 GLN A C 1
ATOM 1028 O O A GLN A 1 127 ? -7.82166 -5.19892 -40.77655 0.591 20.36718 125 GLN A O 1
ATOM 1029 O O B GLN A 1 127 ? -7.66403 -5.13467 -41.04354 0.409 20.25180 125 GLN A O 1
ATOM 1040 N N . VAL A 1 128 ? -5.84418 -5.90407 -39.96082 1.000 19.97056 126 VAL A N 1
ATOM 1041 C CA . VAL A 1 128 ? -6.37635 -7.26398 -39.88174 1.000 20.33067 126 VAL A CA 1
ATOM 1042 C C . VAL A 1 128 ? -7.52331 -7.34605 -38.89150 1.000 20.26163 126 VAL A C 1
ATOM 1043 O O . VAL A 1 128 ? -8.47783 -8.10903 -39.09980 1.000 22.70370 126 VAL A O 1
ATOM 1047 N N . VAL A 1 129 ? -7.48709 -6.54540 -37.80930 1.000 19.48996 127 VAL A N 1
ATOM 1048 C CA . VAL A 1 129 ? -8.60156 -6.55706 -36.86978 1.000 19.30994 127 VAL A CA 1
ATOM 1049 C C . VAL A 1 129 ? -9.82859 -5.92835 -37.50574 1.000 20.20075 127 VAL A C 1
ATOM 1050 O O . VAL A 1 129 ? -10.97159 -6.40214 -37.32275 1.000 21.84198 127 VAL A O 1
ATOM 1054 N N . ARG A 1 130 ? -9.62806 -4.84287 -38.25185 1.000 20.69819 128 ARG A N 1
ATOM 1055 C CA . ARG A 1 130 ? -10.76890 -4.20841 -38.89671 1.000 23.36859 128 ARG A CA 1
ATOM 1056 C C . ARG A 1 130 ? -11.46951 -5.18386 -39.83482 1.000 23.82676 128 ARG A C 1
ATOM 1057 O O . ARG A 1 130 ? -12.70447 -5.23998 -39.87189 1.000 28.09728 128 ARG A O 1
ATOM 1065 N N . GLU A 1 131 ? -10.70189 -5.97124 -40.57979 0.697 19.72544 129 GLU A N 1
ATOM 1066 C CA . GLU A 1 131 ? -11.31107 -6.90104 -41.51867 0.697 21.79264 129 GLU A CA 1
ATOM 1067 C C . GLU A 1 131 ? -11.87839 -8.16313 -40.86698 0.697 22.65625 129 GLU A C 1
ATOM 1068 O O . GLU A 1 131 ? -12.66500 -8.85650 -41.51217 0.697 24.99364 129 GLU A O 1
ATOM 1074 N N . SER A 1 132 ? -11.52620 -8.46803 -39.61392 1.000 23.86269 130 SER A N 1
ATOM 1075 C CA A SER A 1 132 ? -12.03742 -9.65145 -38.94004 0.581 25.00877 130 SER A CA 1
ATOM 1076 C CA B SER A 1 132 ? -12.03887 -9.65428 -38.93972 0.419 23.57675 130 SER A CA 1
ATOM 1077 C C . SER A 1 132 ? -13.48129 -9.43393 -38.49745 1.000 25.17287 130 SER A C 1
ATOM 1078 O O . SER A 1 132 ? -13.91830 -8.30270 -38.24772 1.000 29.72380 130 SER A O 1
ATOM 1083 N N . ASN A 1 133 ? -14.21576 -10.52789 -38.36149 1.000 28.03912 131 ASN A N 1
ATOM 1084 C CA . ASN A 1 133 ? -15.58017 -10.44762 -37.83935 1.000 32.63420 131 ASN A CA 1
ATOM 1085 C C . ASN A 1 133 ? -15.66324 -10.73224 -36.33893 1.000 31.10393 131 ASN A C 1
ATOM 1086 O O . ASN A 1 133 ? -16.74897 -11.02521 -35.81684 1.000 31.42159 131 ASN A O 1
ATOM 1091 N N . ALA A 1 134 ? -14.53752 -10.62056 -35.64230 1.000 33.40674 132 ALA A N 1
ATOM 1092 C CA . ALA A 1 134 ? -14.51603 -10.78160 -34.19773 1.000 31.29644 132 ALA A CA 1
ATOM 1093 C C . ALA A 1 134 ? -15.36505 -9.70060 -33.52787 1.000 28.21748 132 ALA A C 1
ATOM 1094 O O . ALA A 1 134 ? -15.47960 -8.57158 -34.01044 1.000 30.96082 132 ALA A O 1
ATOM 1096 N N . MET A 1 135 ? -16.03302 -10.08399 -32.45639 1.000 22.73770 133 MET A N 1
ATOM 1097 C CA . MET A 1 135 ? -16.98901 -9.22333 -31.76467 1.000 19.64005 133 MET A CA 1
ATOM 1098 C C . MET A 1 135 ? -16.77519 -9.32977 -30.26424 1.000 19.42341 133 MET A C 1
ATOM 1099 O O . MET A 1 135 ? -16.34770 -10.36512 -29.76377 1.000 22.23039 133 MET A O 1
ATOM 1104 N N . LEU A 1 136 ? -17.11813 -8.26610 -29.55121 1.000 18.45327 134 LEU A N 1
ATOM 1105 C CA . LEU A 1 136 ? -17.20230 -8.30383 -28.09591 1.000 18.30908 134 LEU A CA 1
ATOM 1106 C C . LEU A 1 136 ? -18.60660 -8.73716 -27.66922 1.000 19.12624 134 LEU A C 1
ATOM 1107 O O . LEU A 1 136 ? -19.58585 -8.59943 -28.41268 1.000 19.89016 134 LEU A O 1
ATOM 1112 N N . ARG A 1 137 ? -18.70366 -9.31860 -26.47975 1.000 18.61717 135 ARG A N 1
ATOM 1113 C CA . ARG A 1 137 ? -20.02637 -9.67663 -25.97805 1.000 18.60350 135 ARG A CA 1
ATOM 1114 C C . ARG A 1 137 ? -20.96714 -8.46820 -25.94576 1.000 18.16860 135 ARG A C 1
ATOM 1115 O O . ARG A 1 137 ? -20.56356 -7.32562 -25.69261 1.000 18.50660 135 ARG A O 1
ATOM 1123 N N . GLU A 1 138 ? -22.25164 -8.74354 -26.16024 1.000 19.42324 136 GLU A N 1
ATOM 1124 C CA . GLU A 1 138 ? -23.26271 -7.71507 -25.99970 1.000 20.79359 136 GLU A CA 1
ATOM 1125 C C . GLU A 1 138 ? -23.18950 -7.14390 -24.59486 1.000 18.55929 136 GLU A C 1
ATOM 1126 O O . GLU A 1 138 ? -22.93679 -7.86721 -23.62540 1.000 19.99161 136 GLU A O 1
ATOM 1129 N N . GLY A 1 139 ? -23.35478 -5.82468 -24.47999 1.000 19.89481 137 GLY A N 1
ATOM 1130 C CA . GLY A 1 139 ? -23.22804 -5.17972 -23.19006 1.000 17.77724 137 GLY A CA 1
ATOM 1131 C C . GLY A 1 139 ? -21.81876 -4.76220 -22.82035 1.000 18.46325 137 GLY A C 1
ATOM 1132 O O . GLY A 1 139 ? -21.60162 -4.26981 -21.69181 1.000 18.56456 137 GLY A O 1
ATOM 1133 N N . TYR A 1 140 ? -20.85616 -4.89562 -23.74237 1.000 16.64172 138 TYR A N 1
ATOM 1134 C CA . TYR A 1 140 ? -19.48955 -4.46130 -23.45912 1.000 16.86908 138 TYR A CA 1
ATOM 1135 C C . TYR A 1 140 ? -19.42337 -2.96174 -23.14566 1.000 16.51169 138 TYR A C 1
ATOM 1136 O O . TYR A 1 140 ? -18.54210 -2.53280 -22.39523 1.000 16.80514 138 TYR A O 1
ATOM 1145 N N . LYS A 1 141 ? -20.29792 -2.13707 -23.74611 1.000 17.76204 139 LYS A N 1
ATOM 1146 C CA . LYS A 1 141 ? -20.17762 -0.70271 -23.48961 1.000 17.06765 139 LYS A CA 1
ATOM 1147 C C . LYS A 1 141 ? -20.40589 -0.41413 -22.01456 1.000 17.39035 139 LYS A C 1
ATOM 1148 O O . LYS A 1 141 ? -19.61255 0.28350 -21.36520 1.000 17.61213 139 LYS A O 1
ATOM 1154 N N . THR A 1 142 ? -21.46571 -0.97969 -21.45156 1.000 17.94857 140 THR A N 1
ATOM 1155 C CA . THR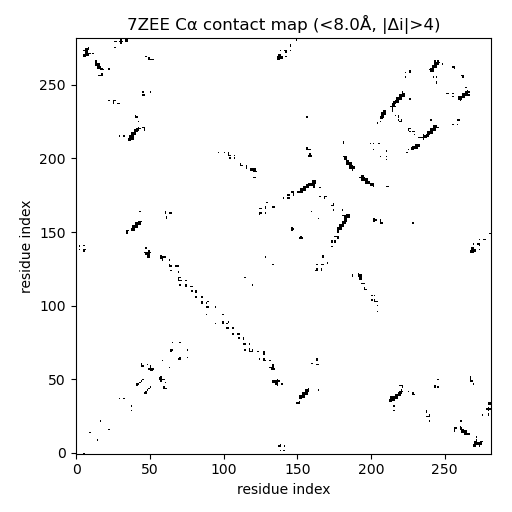 A 1 142 ? -21.71461 -0.75359 -20.03656 1.000 17.66340 140 THR A CA 1
ATOM 1156 C C . THR A 1 142 ? -20.62106 -1.36660 -19.17987 1.000 18.32950 140 THR A C 1
ATOM 1157 O O . THR A 1 142 ? -20.23275 -0.78202 -18.14908 1.000 19.51711 140 THR A O 1
ATOM 1161 N N . PHE A 1 143 ? -20.11588 -2.53802 -19.57984 1.000 16.56761 141 PHE A N 1
ATOM 1162 C CA . PHE A 1 143 ? -19.06293 -3.17769 -18.79785 1.000 17.20367 141 PHE A CA 1
ATOM 1163 C C . PHE A 1 143 ? -17.82841 -2.28685 -18.71104 1.000 17.18267 141 PHE A C 1
ATOM 1164 O O . PHE A 1 143 ? -17.36543 -1.94087 -17.62004 1.000 17.55475 141 PHE A O 1
ATOM 1172 N N . PHE A 1 144 ? -17.28612 -1.89208 -19.85630 1.000 16.33745 142 PHE A N 1
ATOM 1173 C CA . PHE A 1 144 ? -16.05409 -1.12819 -19.81812 1.000 16.17464 142 PHE A CA 1
ATOM 1174 C C . PHE A 1 144 ? -16.28715 0.28050 -19.27967 1.000 16.30721 142 PHE A C 1
ATOM 1175 O O . PHE A 1 144 ? -15.44674 0.81022 -18.54115 1.000 17.82657 142 PHE A O 1
ATOM 1183 N N . ASN A 1 145 ? -17.43469 0.88326 -19.60153 1.000 16.48872 143 ASN A N 1
ATOM 1184 C CA . ASN A 1 145 ? -17.69266 2.23467 -19.12202 1.000 18.46677 143 ASN A CA 1
ATOM 1185 C C . ASN A 1 145 ? -17.85425 2.25157 -17.60501 1.000 18.72522 143 ASN A C 1
ATOM 1186 O O . ASN A 1 145 ? -17.37923 3.19056 -16.94657 1.000 20.49617 143 ASN A O 1
ATOM 1191 N N . THR A 1 146 ? -18.53997 1.24927 -17.03658 1.000 18.36464 144 THR A N 1
ATOM 1192 C CA . THR A 1 146 ? -18.74540 1.22024 -15.57985 1.000 20.22828 144 THR A CA 1
ATOM 1193 C C . THR A 1 146 ? -17.42348 1.07824 -14.84046 1.000 19.74024 144 THR A C 1
ATOM 1194 O O . THR A 1 146 ? -17.17306 1.79975 -13.85889 1.000 21.28198 144 THR A O 1
ATOM 1198 N N . LEU A 1 147 ? -16.54479 0.18417 -15.30393 1.000 18.32910 145 LEU A N 1
ATOM 1199 C CA . LEU A 1 147 ? -15.27308 0.01693 -14.60363 1.000 18.53626 145 LEU A CA 1
ATOM 1200 C C . LEU A 1 147 ? -14.41343 1.27365 -14.74239 1.000 17.97657 145 LEU A C 1
ATOM 1201 O O . LEU A 1 147 ? -13.76850 1.70271 -13.77988 1.000 20.83272 145 LEU A O 1
ATOM 1206 N N . TYR A 1 148 ? -14.40391 1.89058 -15.93089 1.000 17.85560 146 TYR A N 1
ATOM 1207 C CA . TYR A 1 148 ? -13.64224 3.12694 -16.13297 1.000 18.85987 146 TYR A CA 1
ATOM 1208 C C . TYR A 1 148 ? -14.16252 4.26476 -15.23920 1.000 20.94666 146 TYR A C 1
ATOM 1209 O O . TYR A 1 148 ? -13.38437 4.94365 -14.53515 1.000 21.61653 146 TYR A O 1
ATOM 1218 N N . HIS A 1 149 ? -15.47997 4.47629 -15.24151 1.000 19.15213 147 HIS A N 1
ATOM 1219 C CA . HIS A 1 149 ? -16.05809 5.58693 -14.48701 1.000 21.79991 147 HIS A CA 1
ATOM 1220 C C . HIS A 1 149 ? -15.79434 5.44377 -13.00263 1.000 24.34550 147 HIS A C 1
ATOM 1221 O O . HIS A 1 149 ? -15.65584 6.45287 -12.29757 1.000 26.39614 147 HIS A O 1
ATOM 1228 N N . ASN A 1 150 ? -15.76035 4.20200 -12.50457 1.000 23.73046 148 ASN A N 1
ATOM 1229 C CA . ASN A 1 150 ? -15.56691 3.93881 -11.09420 1.000 24.90975 148 ASN A CA 1
ATOM 1230 C C . ASN A 1 150 ? -14.10774 3.69402 -10.73616 1.000 25.36358 148 ASN A C 1
ATOM 1231 O O . ASN A 1 150 ? -13.81729 3.31847 -9.59521 1.000 27.74793 148 ASN A O 1
ATOM 1236 N N . ASN A 1 151 ? -13.18592 3.87230 -11.69008 1.000 24.26503 149 ASN A N 1
ATOM 1237 C CA A ASN A 1 151 ? -11.75060 3.71599 -11.42850 0.569 25.35723 149 ASN A CA 1
ATOM 1238 C CA B ASN A 1 151 ? -11.75000 3.70777 -11.45351 0.431 25.37069 149 ASN A CA 1
ATOM 1239 C C . ASN A 1 151 ? -11.39927 2.31893 -10.92535 1.000 25.12903 149 ASN A C 1
ATOM 1240 O O . ASN A 1 151 ? -10.59981 2.16682 -9.99986 1.000 27.07561 149 ASN A O 1
ATOM 1249 N N . ILE A 1 152 ? -11.97998 1.28856 -11.53006 1.000 22.59054 150 ILE A N 1
ATOM 1250 C CA . ILE A 1 152 ? -11.74689 -0.09269 -11.11972 1.000 22.56261 150 ILE A CA 1
ATOM 1251 C C . ILE A 1 152 ? -10.71494 -0.67644 -12.08216 1.000 22.01008 150 ILE A C 1
ATOM 1252 O O . ILE A 1 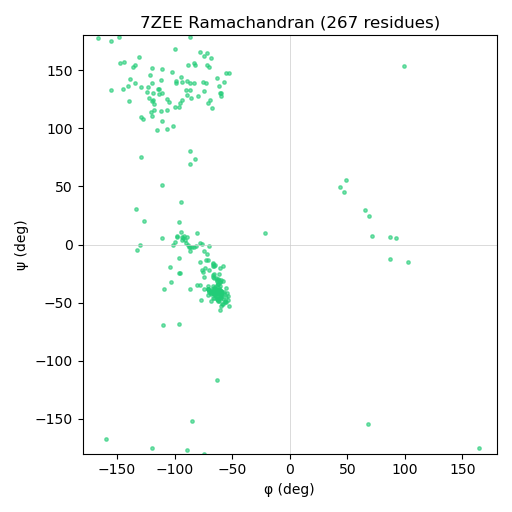152 ? -10.98533 -0.74879 -13.28660 1.000 21.76396 150 ILE A O 1
ATOM 1257 N N . PRO A 1 153 ? -9.54145 -1.09955 -11.61351 1.000 21.32901 151 PRO A N 1
ATOM 1258 C CA . PRO A 1 153 ? -8.58201 -1.69949 -12.54964 1.000 21.38323 151 PRO A CA 1
ATOM 1259 C C . PRO A 1 153 ? -9.17743 -2.95952 -13.17864 1.000 19.77639 151 PRO A C 1
ATOM 1260 O O . PRO A 1 153 ? -9.75755 -3.80415 -12.48977 1.000 20.32612 151 PRO A O 1
ATOM 1264 N N . LEU A 1 154 ? -8.98501 -3.10537 -14.48847 1.000 18.18108 152 LEU A N 1
ATOM 1265 C CA . LEU A 1 154 ? -9.40949 -4.29994 -15.23099 1.000 17.83286 152 LEU A CA 1
ATOM 1266 C C . LEU A 1 154 ? -8.15973 -4.90377 -15.84096 1.000 16.44624 152 LEU A C 1
ATOM 1267 O O . LEU A 1 154 ? -7.57844 -4.33154 -16.76486 1.000 18.02447 152 LEU A O 1
ATOM 1272 N N . PHE A 1 155 ? -7.74558 -6.07124 -15.34056 1.000 16.35190 153 PHE A N 1
ATOM 1273 C CA . PHE A 1 155 ? -6.62892 -6.81184 -15.90961 1.000 16.39959 153 PHE A CA 1
ATOM 1274 C C . PHE A 1 155 ? -7.18458 -7.85302 -16.85851 1.000 15.71205 153 PHE A C 1
ATOM 1275 O O . PHE A 1 155 ? -7.98613 -8.69788 -16.44759 1.000 18.35418 153 PHE A O 1
ATOM 1283 N N . ILE A 1 156 ? -6.81526 -7.74541 -18.12884 1.000 15.13436 154 ILE A N 1
ATOM 1284 C CA . ILE A 1 156 ? -7.26632 -8.66724 -19.16165 1.000 14.11824 154 ILE A CA 1
ATOM 1285 C C . ILE A 1 156 ? -6.10365 -9.57319 -19.52149 1.000 14.68912 154 ILE A C 1
ATOM 1286 O O . ILE A 1 156 ? -5.07430 -9.10330 -20.00817 1.000 17.54058 154 ILE A O 1
ATOM 1291 N N . PHE A 1 157 ? -6.26294 -10.87203 -19.25179 1.000 15.73768 155 PHE A N 1
ATOM 1292 C CA . PHE A 1 157 ? -5.21664 -11.84504 -19.54572 1.000 16.49356 155 PHE A CA 1
ATOM 1293 C C . PHE A 1 157 ? -5.49629 -12.56697 -20.85178 1.000 16.25685 155 PHE A C 1
ATOM 1294 O O . PHE A 1 157 ? -6.63993 -12.96171 -21.12545 1.000 17.49968 155 PHE A O 1
ATOM 1302 N N . SER A 1 158 ? -4.44423 -12.76776 -21.64396 1.000 15.49075 156 SER A N 1
ATOM 1303 C CA . SER A 1 158 ? -4.60592 -13.56139 -22.85507 1.000 14.69915 156 SER A CA 1
ATOM 1304 C C . SER A 1 158 ? -3.27658 -14.16641 -23.24671 1.000 14.82996 156 SER A C 1
ATOM 1305 O O . SER A 1 158 ? -2.25754 -13.47004 -23.32985 1.000 16.06898 156 SER A O 1
ATOM 1308 N N . ALA A 1 159 ? -3.29526 -15.47123 -23.55505 1.000 15.78989 157 ALA A N 1
ATOM 1309 C CA . ALA A 1 159 ? -2.13087 -16.13027 -24.13296 1.000 14.95502 157 ALA A CA 1
ATOM 1310 C C . ALA A 1 159 ? -1.97363 -15.82938 -25.62200 1.000 16.29768 157 ALA A C 1
ATOM 1311 O O . ALA A 1 159 ? -1.02941 -16.33931 -26.22758 1.000 17.31599 157 ALA A O 1
ATOM 1313 N N . GLY A 1 160 ? -2.84950 -15.01937 -26.21780 1.000 16.10081 158 GLY A N 1
ATOM 1314 C CA . GLY A 1 160 ? -2.71028 -14.62972 -27.60783 1.000 16.50289 158 GLY A CA 1
ATOM 1315 C C . GLY A 1 160 ? -1.79960 -13.43443 -27.77274 1.000 15.98046 158 GLY A C 1
ATOM 1316 O O . GLY A 1 160 ? -0.87738 -13.20594 -26.98576 1.000 17.76755 158 GLY A O 1
ATOM 1317 N N . ILE A 1 161 ? -2.05585 -12.66487 -28.82552 1.000 17.38467 159 ILE A N 1
ATOM 1318 C CA . ILE A 1 161 ? -1.23647 -11.50489 -29.16871 1.000 18.20245 159 ILE A CA 1
ATOM 1319 C C . ILE A 1 161 ? -1.88755 -10.25836 -28.55908 1.000 16.64915 159 ILE A C 1
ATOM 1320 O O . ILE A 1 161 ? -3.05008 -9.94208 -28.85069 1.000 17.40528 159 ILE A O 1
ATOM 1325 N N . GLY A 1 162 ? -1.13337 -9.55370 -27.71691 1.000 17.91543 160 GLY A N 1
ATOM 1326 C CA . GLY A 1 162 ? -1.68248 -8.38456 -27.03341 1.000 18.19878 160 GLY A CA 1
ATOM 1327 C C . GLY A 1 162 ? -2.14127 -7.31143 -28.00158 1.000 16.96780 160 GLY A C 1
ATOM 1328 O O . GLY A 1 162 ? -3.16882 -6.65358 -27.76735 1.000 18.28743 160 GLY A O 1
ATOM 1329 N N . ASP A 1 163 ? -1.37160 -7.08753 -29.07076 1.000 16.83146 161 ASP A N 1
ATOM 1330 C CA . ASP A 1 163 ? -1.71692 -6.04156 -30.02932 1.000 16.73913 161 ASP A CA 1
ATOM 1331 C C . ASP A 1 163 ? -3.07881 -6.28355 -30.66749 1.000 17.61436 161 ASP A C 1
ATOM 1332 O O . ASP A 1 163 ? -3.81555 -5.33264 -30.94447 1.000 17.76029 161 ASP A O 1
ATOM 1337 N N . ILE A 1 164 ? -3.43063 -7.55455 -30.90795 1.000 17.34382 162 ILE A N 1
ATOM 1338 C CA . ILE A 1 164 ? -4.71235 -7.88672 -31.52011 1.000 16.91685 162 ILE A CA 1
ATOM 1339 C C . ILE A 1 164 ? -5.85197 -7.57159 -30.55587 1.000 17.26142 162 ILE A C 1
ATOM 1340 O O . ILE A 1 164 ? -6.84558 -6.92769 -30.91244 1.000 17.24519 162 ILE A O 1
ATOM 1345 N N . LEU A 1 165 ? -5.72263 -8.03130 -29.31409 1.000 17.49793 163 LEU A N 1
ATOM 1346 C CA . LEU A 1 165 ? -6.70712 -7.74950 -28.28247 1.000 18.72784 163 LEU A CA 1
ATOM 1347 C C . LEU A 1 165 ? -6.90292 -6.25969 -28.11875 1.000 16.22696 163 LEU A C 1
ATOM 1348 O O . LEU A 1 165 ? -8.04153 -5.75963 -28.06839 1.000 17.02327 163 LEU A O 1
ATOM 1353 N N . GLU A 1 166 ? -5.78581 -5.55138 -27.99865 1.000 17.70159 164 GLU A N 1
ATOM 1354 C CA . GLU A 1 166 ? -5.84503 -4.11997 -27.78187 1.000 18.03034 164 GLU A CA 1
ATOM 1355 C C . GLU A 1 166 ? -6.58060 -3.42604 -28.92877 1.000 18.20856 164 GLU A C 1
ATOM 1356 O O . GLU A 1 166 ? -7.39916 -2.52088 -28.70971 1.000 19.02386 164 GLU A O 1
ATOM 1362 N N . GLU A 1 167 ? -6.29723 -3.84344 -30.16479 1.000 17.71313 165 GLU A N 1
ATOM 1363 C CA . GLU A 1 167 ? -6.95933 -3.25470 -31.32182 1.000 17.44561 165 GLU A CA 1
ATOM 1364 C C . GLU A 1 167 ? -8.45831 -3.52596 -31.32863 1.000 16.94226 165 GLU A C 1
ATOM 1365 O O . GLU A 1 167 ? -9.23268 -2.66946 -31.77459 1.000 17.73096 165 GLU A O 1
ATOM 1371 N N . ILE A 1 168 ? -8.89501 -4.72629 -30.92235 1.000 15.69727 166 ILE A N 1
ATOM 1372 C CA . ILE A 1 168 ? -10.32545 -4.97383 -30.85615 1.000 16.36549 166 ILE A CA 1
ATOM 1373 C C . ILE A 1 168 ? -10.99380 -3.97212 -29.93621 1.000 17.48214 166 ILE A C 1
ATOM 1374 O O . ILE A 1 168 ? -12.01327 -3.37095 -30.28853 1.000 18.22420 166 ILE A O 1
ATOM 1379 N N . ILE A 1 169 ? -10.46376 -3.82256 -28.71965 1.000 16.18571 167 ILE A N 1
ATOM 1380 C CA . ILE A 1 169 ? -11.08108 -2.92538 -27.74124 1.000 15.61906 167 ILE A CA 1
ATOM 1381 C C . ILE A 1 169 ? -10.99259 -1.45833 -28.21372 1.000 16.65396 167 ILE A C 1
ATOM 1382 O O . ILE A 1 169 ? -11.95432 -0.68816 -28.07800 1.000 17.80131 167 ILE A O 1
ATOM 1387 N N . ARG A 1 170 ? -9.85980 -1.06495 -28.80867 1.000 16.33471 168 ARG A N 1
ATOM 1388 C CA . ARG A 1 170 ? -9.70257 0.28387 -29.35963 1.000 16.83694 168 ARG A CA 1
ATOM 1389 C C . ARG A 1 170 ? -10.74965 0.56480 -30.43732 1.000 17.28617 168 ARG A C 1
ATOM 1390 O O . ARG A 1 170 ? -11.37823 1.63419 -30.46591 1.000 18.93503 168 ARG A O 1
ATOM 1398 N N . GLN A 1 171 ? -10.94052 -0.37462 -31.34743 1.000 17.87085 169 GLN A N 1
ATOM 1399 C CA . GLN A 1 171 ? -11.84025 -0.12702 -32.46581 1.000 18.37766 169 GLN A CA 1
ATOM 1400 C C . GLN A 1 171 ? -13.28685 -0.07991 -32.01402 1.000 18.44405 169 GLN A C 1
ATOM 1401 O O . GLN A 1 171 ? -14.12546 0.51061 -32.72068 1.000 21.89804 169 GLN A O 1
ATOM 1407 N N . MET A 1 172 ? -13.58720 -0.68302 -30.86208 1.000 18.76559 170 MET A N 1
ATOM 1408 C CA . MET A 1 172 ? -14.90204 -0.59892 -30.26580 1.000 19.59451 170 MET A CA 1
ATOM 1409 C C . MET A 1 172 ? -15.04020 0.58789 -29.33694 1.000 19.10493 170 MET A C 1
ATOM 1410 O O . MET A 1 172 ? -16.08169 0.71168 -28.66475 1.000 21.18005 170 MET A O 1
ATOM 1415 N N . LYS A 1 173 ? -14.02043 1.45048 -29.29454 1.000 20.22887 171 LYS A N 1
ATOM 1416 C CA . LYS A 1 173 ? -14.07427 2.72700 -28.57222 1.000 20.12867 171 LYS A CA 1
ATOM 1417 C C . LYS A 1 173 ? -14.21043 2.53966 -27.06406 1.000 19.06722 171 LYS A C 1
ATOM 1418 O O . LYS A 1 173 ? -14.76319 3.39936 -26.36575 1.000 22.56171 171 LYS A O 1
ATOM 1424 N N . VAL A 1 174 ? -13.67672 1.43799 -26.52100 1.000 17.89127 172 VAL A N 1
ATOM 1425 C CA . VAL A 1 174 ? -13.77436 1.18664 -25.09361 1.000 18.16565 172 VAL A CA 1
ATOM 1426 C C . VAL A 1 174 ? -12.40601 0.91918 -24.49594 1.000 17.03346 172 VAL A C 1
ATOM 1427 O O . VAL A 1 174 ? -12.32899 0.35915 -23.39778 1.000 18.05623 172 VAL A O 1
ATOM 1431 N N . PHE A 1 175 ? -11.31800 1.34202 -25.16608 1.000 16.94185 173 PHE A N 1
ATOM 1432 C CA . PHE A 1 175 ? -9.96291 1.11787 -24.63850 1.000 17.57568 173 PHE A CA 1
ATOM 1433 C C . PHE A 1 175 ? -9.66630 2.21744 -23.60534 1.000 18.88007 173 PHE A C 1
ATOM 1434 O O . PHE A 1 175 ? -8.86556 3.12716 -23.82216 1.000 18.98503 173 PHE A O 1
ATOM 1442 N N . HIS A 1 176 ? -10.30224 2.09663 -22.43591 1.000 17.60165 174 HIS A N 1
ATOM 1443 C CA . HIS A 1 176 ? -10.15617 3.09133 -21.37893 1.000 17.14592 174 HIS A CA 1
ATOM 1444 C C . HIS A 1 176 ? -8.89732 2.82230 -20.56462 1.000 17.39267 174 HIS A C 1
ATOM 1445 O O . HIS A 1 176 ? -8.40885 1.69011 -20.51983 1.000 18.98519 174 HIS A O 1
ATOM 1452 N N . PRO A 1 177 ? -8.35396 3.84775 -19.90905 1.000 17.85671 175 PRO A N 1
ATOM 1453 C CA . PRO A 1 177 ? -7.04129 3.70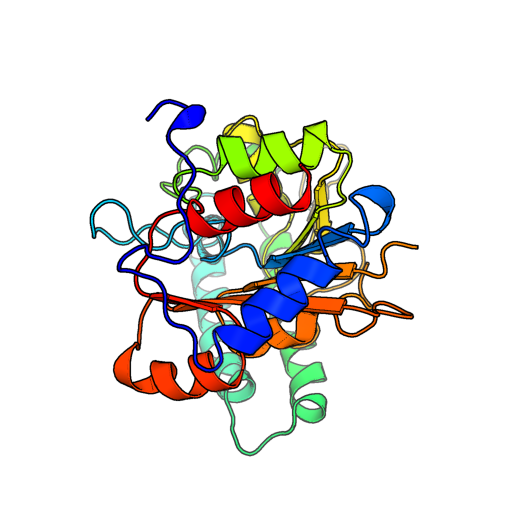489 -19.25674 1.000 19.23738 175 PRO A CA 1
ATOM 1454 C C . PRO A 1 177 ? -7.04885 2.91673 -17.93984 1.000 18.49873 175 PRO A C 1
ATOM 1455 O O . PRO A 1 177 ? -5.99249 2.79799 -17.30170 1.000 21.75309 175 PRO A O 1
ATOM 1459 N N . ASN A 1 178 ? -8.20031 2.42976 -17.48948 1.000 17.63762 176 ASN A N 1
ATOM 1460 C CA . ASN A 1 178 ? -8.18588 1.52223 -16.35705 1.000 17.31464 176 ASN A CA 1
ATOM 1461 C C . ASN A 1 178 ? -7.88285 0.09220 -16.79509 1.000 18.56951 176 ASN A C 1
ATOM 1462 O O . ASN A 1 178 ? -7.78120 -0.79860 -15.95015 1.000 19.39560 176 ASN A O 1
ATOM 1467 N N . ILE A 1 179 ? -7.73121 -0.13943 -18.08991 1.000 17.78428 177 ILE A N 1
ATOM 1468 C CA . ILE A 1 179 ? -7.51913 -1.48164 -18.61940 1.000 17.49565 177 ILE A CA 1
ATOM 1469 C C . ILE A 1 179 ? -6.02471 -1.74333 -18.65944 1.000 19.51214 177 ILE A C 1
ATOM 1470 O O . ILE A 1 179 ? -5.25095 -0.94647 -19.20612 1.000 21.89142 177 ILE A O 1
ATOM 1475 N N . HIS A 1 180 ? -5.63673 -2.90388 -18.17487 1.000 18.77707 178 HIS A N 1
ATOM 1476 C CA . HIS A 1 180 ? -4.24393 -3.33290 -18.18085 1.000 18.71823 178 HIS A CA 1
ATOM 1477 C C . HIS A 1 180 ? -4.18419 -4.72427 -18.79632 1.000 16.97637 178 HIS A C 1
ATOM 1478 O O . HIS A 1 180 ? -4.63414 -5.69433 -18.18594 1.000 19.50682 178 HIS A O 1
ATOM 1485 N N . ILE A 1 181 ? -3.62867 -4.81061 -19.99105 1.000 18.51325 179 ILE A N 1
ATOM 1486 C CA . ILE A 1 181 ? -3.60554 -6.04229 -20.75538 1.000 18.35202 179 ILE A CA 1
ATOM 1487 C C . ILE A 1 181 ? -2.34444 -6.80725 -20.38088 1.000 17.68821 179 ILE A C 1
ATOM 1488 O O . ILE A 1 181 ? -1.22662 -6.27311 -20.44731 1.000 19.78539 179 ILE A O 1
ATOM 1493 N N . VAL A 1 182 ? -2.51543 -8.08799 -20.03007 1.000 16.08850 180 VAL A N 1
ATOM 1494 C CA . VAL A 1 182 ? -1.40354 -8.98931 -19.68396 1.000 16.57757 180 VAL A CA 1
ATOM 1495 C C . VAL A 1 182 ? -1.36998 -10.07681 -20.75247 1.000 15.52595 180 VAL A C 1
ATOM 1496 O O . VAL A 1 182 ? -2.19590 -10.99669 -20.73578 1.000 15.63781 180 VAL A O 1
ATOM 1500 N N . SER A 1 183 ? -0.49216 -9.91244 -21.72512 1.000 15.94705 181 SER A N 1
ATOM 1501 C CA . SER A 1 183 ? -0.51199 -10.72841 -22.92970 1.000 15.62263 181 SER A CA 1
ATOM 1502 C C . SER A 1 183 ? 0.85687 -10.65066 -23.58745 1.000 16.98596 181 SER A C 1
ATOM 1503 O O . SER A 1 183 ? 1.82151 -10.14198 -22.99971 1.000 19.24886 181 SER A O 1
ATOM 1506 N N . ASN A 1 184 ? 0.93518 -11.13303 -24.82956 1.000 16.54687 182 ASN A N 1
ATOM 1507 C CA . ASN A 1 184 ? 2.19173 -11.19230 -25.58650 1.000 15.85955 182 ASN A CA 1
ATOM 1508 C C . ASN A 1 184 ? 2.21339 -10.03211 -26.56956 1.000 16.03473 182 ASN A C 1
ATOM 1509 O O . ASN A 1 184 ? 1.57976 -10.08795 -27.62906 1.000 18.35806 182 ASN A O 1
ATOM 1514 N N . TYR A 1 185 ? 2.96106 -8.97102 -26.22852 1.000 17.49802 183 TYR A N 1
ATOM 1515 C CA . TYR A 1 185 ? 3.00867 -7.80700 -27.08780 1.000 17.81143 183 TYR A CA 1
ATOM 1516 C C . TYR A 1 185 ? 4.17451 -7.86373 -28.05665 1.000 17.61046 183 TYR A C 1
ATOM 1517 O O . TYR A 1 185 ? 5.29649 -8.21863 -27.70063 1.000 19.48488 183 TYR A O 1
ATOM 1526 N N . MET A 1 186 ? 3.90341 -7.43359 -29.27460 1.000 18.26331 184 MET A N 1
ATOM 1527 C CA . MET A 1 186 ? 4.90870 -7.31256 -30.29405 1.000 19.72523 184 MET A CA 1
ATOM 1528 C C . MET A 1 186 ? 5.85278 -6.14364 -30.01982 1.000 20.37161 184 MET A C 1
ATOM 1529 O O . MET A 1 186 ? 5.50143 -5.14890 -29.35480 1.000 21.58508 184 MET A O 1
ATOM 1534 N N . ASP A 1 187 ? 7.05775 -6.25828 -30.56141 1.000 21.43570 185 ASP A N 1
ATOM 1535 C CA . ASP A 1 187 ? 8.03427 -5.18858 -30.49444 1.000 24.51898 185 ASP A CA 1
ATOM 1536 C C . ASP A 1 187 ? 8.36964 -4.75758 -31.91714 1.000 24.51097 185 ASP A C 1
ATOM 1537 O O . ASP A 1 187 ? 8.73290 -5.59766 -32.75590 1.000 24.42543 185 ASP A O 1
ATOM 1542 N N . PHE A 1 188 ? 8.19145 -3.46924 -32.19992 1.000 25.22142 186 PHE A N 1
ATOM 1543 C CA . PHE A 1 188 ? 8.39088 -2.93339 -33.54274 1.000 27.33066 186 PHE A CA 1
ATOM 1544 C C . PHE A 1 188 ? 9.60369 -2.02844 -33.57183 1.000 30.95052 186 PHE A C 1
ATOM 1545 O O . PHE A 1 188 ? 9.84632 -1.26494 -32.62431 1.000 33.09040 186 PHE A O 1
ATOM 1553 N N . ASN A 1 189 ? 10.35948 -2.10633 -34.66959 1.000 31.92437 187 ASN A N 1
ATOM 1554 C CA . ASN A 1 189 ? 11.46842 -1.18454 -34.83799 1.000 34.54501 187 ASN A CA 1
ATOM 1555 C C . ASN A 1 189 ? 10.95520 0.21255 -35.20157 1.000 36.72886 187 ASN A C 1
ATOM 1556 O O . ASN A 1 189 ? 9.75063 0.47039 -35.31639 1.000 37.68011 187 ASN A O 1
ATOM 1561 N N . GLU A 1 190 ? 11.88848 1.13406 -35.38088 1.000 39.38089 188 GLU A N 1
ATOM 1562 C CA . GLU A 1 190 ? 11.47192 2.51619 -35.61051 1.000 42.18935 188 GLU A CA 1
ATOM 1563 C C . GLU A 1 190 ? 10.74798 2.68572 -36.93988 1.000 44.39120 188 GLU A C 1
ATOM 1564 O O . GLU A 1 190 ? 9.94982 3.61913 -37.09155 1.000 48.22105 188 GLU A O 1
ATOM 1566 N N . ASP A 1 191 ? 11.03289 1.82625 -37.91783 1.000 42.06192 189 ASP A N 1
ATOM 1567 C CA . ASP A 1 191 ? 10.31194 1.85854 -39.18713 1.000 41.91327 189 ASP A CA 1
ATOM 1568 C C . ASP A 1 191 ? 8.96638 1.14929 -39.11534 1.000 39.43120 189 ASP A C 1
ATOM 1569 O O . ASP A 1 191 ? 8.23811 1.13090 -40.11613 1.000 41.16188 189 ASP A O 1
ATOM 1574 N N . GLY A 1 192 ? 8.62022 0.58007 -37.96400 1.000 35.25793 190 GLY A N 1
ATOM 1575 C CA . GLY A 1 192 ? 7.33364 -0.05356 -37.77721 1.000 32.72012 190 GLY A CA 1
ATOM 1576 C C . GLY A 1 192 ? 7.29203 -1.53586 -38.07716 1.000 29.81221 190 GLY A C 1
ATOM 1577 O O . GLY A 1 192 ? 6.20822 -2.12504 -38.02691 1.000 29.34026 190 GLY A O 1
ATOM 1578 N N . PHE A 1 193 ? 8.43488 -2.15295 -38.37176 1.000 29.25190 191 PHE A N 1
ATOM 1579 C CA . PHE A 1 193 ? 8.47870 -3.57567 -38.67887 1.000 28.58782 191 PHE A CA 1
ATOM 1580 C C . PHE A 1 193 ? 8.60723 -4.40873 -37.41204 1.000 26.57516 191 PHE A C 1
ATOM 1581 O O . PHE A 1 193 ? 9.36311 -4.06441 -36.50810 1.000 27.92699 191 PHE A O 1
ATOM 1589 N N . LEU A 1 194 ? 7.86331 -5.52120 -37.36388 1.000 24.98974 192 LEU A N 1
ATOM 1590 C CA . LEU A 1 194 ? 7.95663 -6.46625 -36.24910 1.000 23.31534 192 LEU A CA 1
ATOM 1591 C C . LEU A 1 194 ? 9.37536 -7.00395 -36.14952 1.000 23.47227 192 LEU A C 1
ATOM 1592 O O . LEU A 1 194 ? 9.93965 -7.50138 -37.13020 1.000 26.21922 192 LEU A O 1
ATOM 1597 N N . GLN A 1 195 ? 9.95147 -6.91866 -34.95349 1.000 23.98197 193 GLN A N 1
ATOM 1598 C CA . GLN A 1 195 ? 11.32429 -7.34628 -34.75194 1.000 25.96549 193 GLN A CA 1
ATOM 1599 C C . GLN A 1 195 ? 11.48267 -8.27731 -33.55785 1.000 24.48892 193 GLN A C 1
ATOM 1600 O O . GLN A 1 195 ? 12.60601 -8.73922 -33.31756 1.000 27.21919 193 GLN A O 1
ATOM 1606 N N . GLY A 1 196 ? 10.40354 -8.58257 -32.83969 1.000 24.98523 194 GLY A N 1
ATOM 1607 C CA . GLY A 1 196 ? 10.47912 -9.42206 -31.65945 1.000 23.31630 194 GLY A CA 1
ATOM 1608 C C . GLY A 1 196 ? 9.21203 -9.28580 -30.82894 1.000 22.86619 194 GLY A C 1
ATOM 1609 O O . GLY A 1 196 ? 8.26238 -8.61679 -31.22433 1.000 23.45807 194 GLY A O 1
ATOM 1610 N N . PHE A 1 197 ? 9.22717 -9.93908 -29.66180 1.000 25.02121 195 PHE A N 1
ATOM 1611 C CA . PHE A 1 197 ? 8.17338 -9.81772 -28.65659 1.000 25.43265 195 PHE A CA 1
ATOM 1612 C C . PHE A 1 197 ? 8.76521 -9.27628 -27.35551 1.000 28.31889 195 PHE A C 1
ATOM 1613 O O . PHE A 1 197 ? 9.96235 -9.46043 -27.07889 1.000 32.00012 195 PHE A O 1
ATOM 1621 N N . LYS A 1 198 ? 7.91964 -8.58527 -26.57348 1.000 31.54864 196 LYS A N 1
ATOM 1622 C CA . LYS A 1 198 ? 8.29853 -7.86267 -25.36127 1.000 37.03350 196 LYS A CA 1
ATOM 1623 C C . LYS A 1 198 ? 7.92425 -8.64120 -24.10584 1.000 38.44266 196 LYS A C 1
ATOM 1624 O O . LYS A 1 198 ? 6.90234 -9.33124 -24.05505 1.000 39.55666 196 LYS A O 1
ATOM 1630 N N . GLY A 1 199 ? 8.72440 -8.47091 -23.05919 1.000 38.82430 197 GLY A N 1
ATOM 1631 C CA . GLY A 1 199 ? 8.20986 -8.74119 -21.72742 1.000 38.53207 197 GLY A CA 1
ATOM 1632 C C . GLY A 1 199 ? 7.92119 -10.20834 -21.47430 1.000 35.49543 197 GLY A C 1
ATOM 1633 O O . GLY A 1 199 ? 8.51619 -11.09687 -22.07960 1.000 38.60075 197 GLY A O 1
ATOM 1634 N N . GLN A 1 200 ? 6.99058 -10.45416 -20.54883 0.798 34.25463 198 GLN A N 1
ATOM 1635 C CA . GLN A 1 200 ? 6.72628 -11.81103 -20.12763 0.798 30.96146 198 GLN A CA 1
ATOM 1636 C C . GLN A 1 200 ? 5.98471 -12.55093 -21.22154 0.798 26.05628 198 GLN A C 1
ATOM 1637 O O . GLN A 1 200 ? 5.11835 -12.01829 -21.92603 0.798 28.26697 198 GLN A O 1
ATOM 1643 N N . LEU A 1 201 ? 6.38570 -13.77156 -21.39548 1.000 26.28370 199 LEU A N 1
ATOM 1644 C CA . LEU A 1 201 ? 5.66701 -14.66670 -22.26302 1.000 21.71246 199 LEU A CA 1
ATOM 1645 C C . LEU A 1 201 ? 4.45374 -15.20957 -21.50532 1.000 18.68417 199 LEU A C 1
ATOM 1646 O O . LEU A 1 201 ? 4.58539 -15.70010 -20.38094 1.000 22.30498 199 LEU A O 1
ATOM 1651 N N . ILE A 1 202 ? 3.26010 -15.10409 -22.10440 1.000 16.97041 200 ILE A N 1
ATOM 1652 C CA . ILE A 1 202 ? 2.03149 -15.62318 -21.50989 1.000 16.97953 200 ILE A CA 1
ATOM 1653 C C . ILE A 1 202 ? 1.54372 -16.79573 -22.35092 1.000 15.98257 200 ILE A C 1
ATOM 1654 O O . ILE A 1 202 ? 1.15295 -16.61207 -23.50658 1.000 17.98641 200 ILE A O 1
ATOM 1659 N N . HIS A 1 203 ? 1.53934 -18.00324 -21.77332 1.000 17.28513 201 HIS A N 1
ATOM 1660 C CA . HIS A 1 203 ? 0.99367 -19.17713 -22.46066 1.000 17.01263 201 HIS A CA 1
ATOM 1661 C C . HIS A 1 203 ? -0.15782 -19.73085 -21.62995 1.000 18.41096 201 HIS A C 1
ATOM 1662 O O . HIS A 1 203 ? -0.56879 -19.12965 -20.64075 1.000 19.12071 201 HIS A O 1
ATOM 1669 N N . THR A 1 204 ? -0.71028 -20.87333 -22.05269 1.000 20.33078 202 THR A N 1
ATOM 1670 C CA . THR A 1 204 ? -1.93100 -21.36920 -21.42989 1.000 21.45756 202 THR A CA 1
ATOM 1671 C C . THR A 1 204 ? -1.76527 -21.79138 -19.97338 1.000 21.07639 202 THR A C 1
ATOM 1672 O O . THR A 1 204 ? -2.77026 -21.87872 -19.25316 1.000 24.23467 202 THR A O 1
ATOM 1676 N N . TYR A 1 205 ? -0.53906 -22.02868 -19.51472 1.000 21.15807 203 TYR A N 1
ATOM 1677 C CA . TYR A 1 205 ? -0.33327 -22.55991 -18.17896 1.000 22.48212 203 TYR A CA 1
ATOM 1678 C C . TYR A 1 205 ? 0.30717 -21.56138 -17.22120 1.000 23.40569 203 TYR A C 1
ATOM 1679 O O . TYR A 1 205 ? 0.56423 -21.93353 -16.06935 1.000 28.17565 203 TYR A O 1
ATOM 1688 N N . ASN A 1 206 ? 0.51943 -20.28369 -17.62942 1.000 21.93507 204 ASN A N 1
ATOM 1689 C CA . ASN A 1 206 ? 1.01405 -19.25543 -16.71102 1.000 20.28604 204 ASN A CA 1
ATOM 1690 C C . ASN A 1 206 ? 0.20340 -17.96955 -16.83977 1.000 21.00955 204 ASN A C 1
ATOM 1691 O O . ASN A 1 206 ? 0.69940 -16.86292 -16.57065 1.000 21.58216 204 ASN A O 1
ATOM 1696 N N . LYS A 1 207 ? -1.06874 -18.11080 -17.18741 1.000 20.67811 205 LYS A N 1
ATOM 1697 C CA . LYS A 1 207 ? -1.92586 -16.93922 -17.39060 1.000 21.19786 205 LYS A CA 1
ATOM 1698 C C . LYS A 1 207 ? -2.50534 -16.54873 -16.02953 1.000 22.03673 205 LYS A C 1
ATOM 1699 O O . LYS A 1 207 ? -3.61439 -16.92481 -15.64362 1.000 22.97000 205 LYS A O 1
ATOM 1705 N N . ASN A 1 208 ? -1.69475 -15.84082 -15.25083 1.000 23.55362 206 ASN A N 1
ATOM 1706 C CA . ASN A 1 208 ? -2.08882 -15.50580 -13.89233 1.000 26.15727 206 ASN A CA 1
ATOM 1707 C C . ASN A 1 208 ? -1.33825 -14.26593 -13.46211 1.000 28.83057 206 ASN A C 1
ATOM 1708 O O . ASN A 1 208 ? -0.46447 -13.75622 -14.17764 1.000 27.45856 206 ASN A O 1
ATOM 1713 N N . SER A 1 209 ? -1.68913 -13.80017 -12.26367 1.000 31.77544 207 SER A N 1
ATOM 1714 C CA . SER A 1 209 ? -1.29925 -12.47727 -11.78835 1.000 33.05715 207 SER A CA 1
ATOM 1715 C C . SER A 1 209 ? 0.15827 -12.35934 -11.41946 1.000 37.32247 207 SER A C 1
ATOM 1716 O O . SER A 1 209 ? 0.63138 -11.23453 -11.25156 1.000 40.57907 207 SER A O 1
ATOM 1719 N N . SER A 1 210 ? 0.88547 -13.45809 -11.28642 1.000 36.95355 208 SER A N 1
ATOM 1720 C CA A SER A 1 210 ? 2.32866 -13.33490 -11.13932 0.476 39.59610 208 SER A CA 1
ATOM 1721 C CA B SER A 1 210 ? 2.32867 -13.33480 -11.13936 0.524 39.47920 208 SER A CA 1
ATOM 1722 C C . SER A 1 210 ? 2.98185 -12.68444 -12.35169 1.000 40.62709 208 SER A C 1
ATOM 1723 O O . SER A 1 210 ? 4.16824 -12.34087 -12.28666 1.000 41.58553 208 SER A O 1
ATOM 1728 N N . ALA A 1 211 ? 2.22985 -12.48020 -13.43895 1.000 40.96044 209 ALA A N 1
ATOM 1729 C CA . ALA A 1 211 ? 2.75185 -11.87428 -14.65291 1.000 42.22596 209 ALA A CA 1
ATOM 1730 C C . ALA A 1 211 ? 2.49010 -10.37646 -14.75463 1.000 43.65622 209 ALA A C 1
ATOM 1731 O O . ALA A 1 211 ? 3.03397 -9.73669 -15.66421 1.000 42.91946 209 ALA A O 1
ATOM 1733 N N . CYS A 1 212 ? 1.64801 -9.80881 -13.89417 1.000 44.96093 210 CYS A N 1
ATOM 1734 C CA . CYS A 1 212 ? 1.36240 -8.37673 -13.97492 1.000 45.77390 210 CYS A CA 1
ATOM 1735 C C . CYS A 1 212 ? 2.61746 -7.54056 -13.72632 1.000 48.82079 210 CYS A C 1
ATOM 1736 O O . CYS A 1 212 ? 3.21019 -7.60709 -12.63878 1.000 51.03379 210 CYS A O 1
ATOM 1739 N N . GLY A 1 223 ? -3.96069 -2.69237 -2.42968 1.000 42.86688 221 GLY A N 1
ATOM 1740 C CA . GLY A 1 223 ? -5.14449 -2.69627 -1.58035 1.000 40.62056 221 GLY A CA 1
ATOM 1741 C C . GLY A 1 223 ? -6.37110 -3.19990 -2.32717 1.000 38.12972 221 GLY A C 1
ATOM 1742 O O . GLY A 1 223 ? -7.49033 -3.09873 -1.83560 1.000 37.47576 221 GLY A O 1
ATOM 1743 N N . LYS A 1 224 ? -6.16708 -3.73347 -3.52932 1.000 37.58737 222 LYS A N 1
ATOM 1744 C CA . LYS A 1 224 ? -7.27674 -4.28970 -4.30823 1.000 34.49079 222 LYS A CA 1
ATOM 1745 C C . LYS A 1 224 ? -7.48141 -5.74628 -3.90911 1.000 33.43872 222 LYS A C 1
ATOM 1746 O O . LYS A 1 224 ? -7.22657 -6.68085 -4.66573 1.000 37.37425 222 LYS A O 1
ATOM 1752 N N . THR A 1 225 ? -7.96648 -5.92350 -2.68688 1.000 33.86401 223 THR A N 1
ATOM 1753 C CA . THR A 1 225 ? -8.06039 -7.24480 -2.07782 1.000 32.99318 223 THR A CA 1
ATOM 1754 C C . THR A 1 225 ? -9.38292 -7.94348 -2.34509 1.000 30.51754 223 THR A C 1
ATOM 1755 O O . THR A 1 225 ? -9.58686 -9.05538 -1.84221 1.000 32.53995 223 THR A O 1
ATOM 1759 N N . ASN A 1 226 ? -10.28520 -7.32386 -3.09853 1.000 28.01814 224 ASN A N 1
ATOM 1760 C CA . ASN A 1 226 ? -11.52296 -7.95886 -3.52424 1.000 27.30301 224 ASN A CA 1
ATOM 1761 C C . ASN A 1 226 ? -11.45590 -8.10000 -5.02491 1.000 25.09586 224 ASN A C 1
ATOM 1762 O O . ASN A 1 226 ? -11.05817 -7.15671 -5.71331 1.000 27.24619 224 ASN A O 1
ATOM 1767 N N . VAL A 1 227 ? -11.80923 -9.28998 -5.52330 1.000 23.67654 225 VAL A N 1
ATOM 1768 C CA . VAL A 1 227 ? -11.64172 -9.63956 -6.92851 1.000 21.72804 225 VAL A CA 1
ATOM 1769 C C . VAL A 1 227 ? -12.94253 -10.18307 -7.50869 1.000 22.06326 225 VAL A C 1
ATOM 1770 O O . VAL A 1 227 ? -13.59429 -11.04362 -6.89660 1.000 22.88477 225 VAL A O 1
ATOM 1774 N N . ILE A 1 228 ? -13.29751 -9.71852 -8.71103 1.000 20.19428 226 ILE A N 1
ATOM 1775 C CA . ILE A 1 228 ? -14.22208 -10.44386 -9.57490 1.000 19.17959 226 ILE A CA 1
ATOM 1776 C C . ILE A 1 228 ? -13.38708 -11.03384 -10.68445 1.000 18.23473 226 ILE A C 1
ATOM 1777 O O . ILE A 1 228 ? -12.65016 -10.30590 -11.35798 1.000 20.13566 226 ILE A O 1
ATOM 1782 N N . LEU A 1 229 ? -13.49570 -12.35550 -10.86377 1.000 18.17964 227 LEU A N 1
ATOM 1783 C CA . LEU A 1 229 ? -12.75991 -13.09106 -11.87663 1.000 17.45807 227 LEU A CA 1
ATOM 1784 C C . LEU A 1 229 ? -13.76352 -13.56118 -12.92486 1.000 18.31500 227 LEU A C 1
ATOM 1785 O O . LEU A 1 229 ? -14.81048 -14.10211 -12.55709 1.000 18.07347 227 LEU A O 1
ATOM 1790 N N . LEU A 1 230 ? -13.46661 -13.32188 -14.20832 1.000 15.36923 228 LEU A N 1
ATOM 1791 C CA . LEU A 1 230 ? -14.33179 -13.70315 -15.32024 1.000 17.30205 228 LEU A CA 1
ATOM 1792 C C . LEU A 1 230 ? -13.54249 -14.60522 -16.25559 1.000 15.63508 228 LEU A C 1
ATOM 1793 O O . LEU A 1 230 ? -12.44541 -14.23961 -16.70735 1.000 16.59771 228 LEU A O 1
ATOM 1798 N N . GLY A 1 231 ? -14.09223 -15.78483 -16.54748 1.000 15.97221 229 GLY A N 1
ATOM 1799 C CA . GLY A 1 231 ? -13.41105 -16.70027 -17.44819 1.000 16.30014 229 GLY A CA 1
ATOM 1800 C C . GLY A 1 231 ? -14.38522 -17.53909 -18.24423 1.000 15.74195 229 GLY A C 1
ATOM 1801 O O . G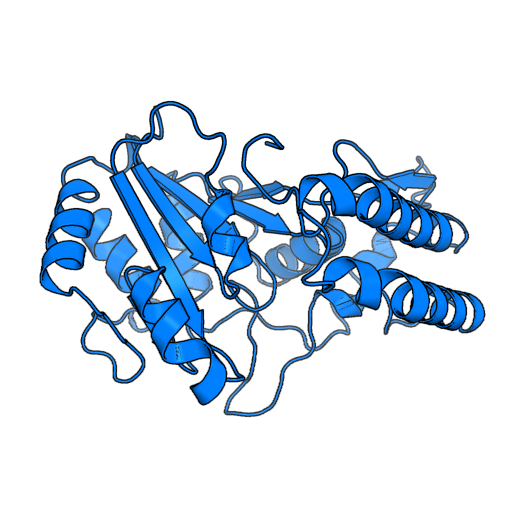LY A 1 231 ? -15.60042 -17.45034 -18.06113 1.000 17.88979 229 GLY A O 1
ATOM 1802 N N . ASP A 1 232 ? -13.84538 -18.38725 -19.11190 1.000 15.96463 230 ASP A N 1
ATOM 1803 C CA . ASP A 1 232 ? -14.69811 -19.32638 -19.84051 1.000 16.03097 230 ASP A CA 1
ATOM 1804 C C . ASP A 1 232 ? -14.16366 -20.74557 -19.81944 1.000 17.10461 230 ASP A C 1
ATOM 1805 O O . ASP A 1 232 ? -14.82283 -21.63775 -20.35993 1.000 18.71406 230 ASP A O 1
ATOM 1810 N N . SER A 1 233 ? -12.99553 -20.96698 -19.25301 1.000 18.73218 231 SER A N 1
ATOM 1811 C CA A SER A 1 233 ? -12.36470 -22.27438 -19.19252 0.760 18.95862 231 SER A CA 1
ATOM 1812 C CA B SER A 1 233 ? -12.38958 -22.28557 -19.19403 0.240 19.21427 231 SER A CA 1
ATOM 1813 C C . SER A 1 233 ? -12.10642 -22.64213 -17.74240 1.000 20.18444 231 SER A C 1
ATOM 1814 O O . SER A 1 233 ? -12.04435 -21.77045 -16.87192 1.000 19.65047 231 SER A O 1
ATOM 1819 N N . ILE A 1 234 ? -11.92061 -23.94194 -17.49291 1.000 22.21243 232 ILE A N 1
ATOM 1820 C CA . ILE A 1 234 ? -11.53778 -24.36609 -16.13811 1.000 22.04747 232 ILE A CA 1
ATOM 1821 C C . ILE A 1 234 ? -10.17931 -23.78792 -15.75358 1.000 22.52800 232 ILE A C 1
ATOM 1822 O O . ILE A 1 234 ? -9.95076 -23.42136 -14.58894 1.000 23.79656 232 ILE A O 1
ATOM 1827 N N . GLY A 1 235 ? -9.26901 -23.66929 -16.72219 1.000 20.66017 233 GLY A N 1
ATOM 1828 C CA . GLY A 1 235 ? -7.95893 -23.11203 -16.42952 1.000 19.96260 233 GLY A CA 1
ATOM 1829 C C . GLY A 1 235 ? -8.02791 -21.68082 -15.92818 1.000 18.97160 233 GLY A C 1
ATOM 1830 O O . GLY A 1 235 ? -7.18856 -21.25633 -15.11253 1.000 21.48496 233 GLY A O 1
ATOM 1831 N N . ASP A 1 236 ? -9.04157 -20.92625 -16.37203 1.000 17.73775 234 ASP A N 1
ATOM 1832 C CA . ASP A 1 236 ? -9.14042 -19.51497 -16.01411 1.000 17.84760 234 ASP A CA 1
ATOM 1833 C C . ASP A 1 236 ? -9.35891 -19.31750 -14.51733 1.000 18.81380 234 ASP A C 1
ATOM 1834 O O . ASP A 1 236 ? -9.17633 -18.19792 -14.01539 1.000 19.46295 234 ASP A O 1
ATOM 1839 N N . LEU A 1 237 ? -9.78754 -20.36514 -13.79910 1.000 19.04902 235 LEU A N 1
ATOM 1840 C CA . LEU A 1 237 ? -9.97681 -20.24001 -12.36885 1.000 20.65486 235 LEU A CA 1
ATOM 1841 C C . LEU A 1 237 ? -8.70734 -19.82568 -11.62906 1.000 20.78829 235 LEU A C 1
ATOM 1842 O O . LEU A 1 237 ? -8.82205 -19.32996 -10.49575 1.000 23.98535 235 LEU A O 1
ATOM 1847 N N . THR A 1 238 ? -7.51903 -19.97324 -12.23247 1.000 20.47989 236 THR A N 1
ATOM 1848 C CA . THR A 1 238 ? -6.24821 -19.63172 -11.57352 1.000 21.54403 236 THR A CA 1
ATOM 1849 C C . THR A 1 238 ? -5.75779 -18.22038 -11.86224 1.000 21.05763 236 THR A C 1
ATOM 1850 O O . THR A 1 238 ? -4.65821 -17.88535 -11.41632 1.000 21.55667 236 THR A O 1
ATOM 1854 N N . MET A 1 239 ? -6.50972 -17.39417 -12.59798 1.000 19.11748 237 MET A N 1
ATOM 1855 C CA . MET A 1 239 ? -5.93998 -16.12875 -13.04390 1.000 19.89334 237 MET A CA 1
ATOM 1856 C C . MET A 1 239 ? -5.58348 -15.20242 -11.89116 1.000 19.61685 237 MET A C 1
ATOM 1857 O O . MET A 1 239 ? -4.65906 -14.39270 -12.02220 1.000 22.83139 237 MET A O 1
ATOM 1862 N N . ALA A 1 240 ? -6.30493 -15.27585 -10.76911 1.000 22.55968 238 ALA A N 1
ATOM 1863 C CA . ALA A 1 240 ? -5.99270 -14.42171 -9.62829 1.000 24.67024 238 ALA A CA 1
ATOM 1864 C C . ALA A 1 240 ? -4.90691 -14.99693 -8.73244 1.000 26.52553 238 ALA A C 1
ATOM 1865 O O . ALA A 1 240 ? -4.50692 -14.34740 -7.74835 1.000 28.28797 238 ALA A O 1
ATOM 1867 N N . ASP A 1 241 ? -4.40393 -16.18938 -9.05351 1.000 27.61655 239 ASP A N 1
ATOM 1868 C CA . ASP A 1 241 ? -3.27555 -16.71917 -8.29568 1.000 29.47386 239 ASP A CA 1
ATOM 1869 C C . ASP A 1 241 ? -2.09129 -15.77691 -8.42618 1.000 30.41761 239 ASP A C 1
ATOM 1870 O O . ASP A 1 241 ? -1.73781 -15.34441 -9.52995 1.000 32.38443 239 ASP A O 1
ATOM 1875 N N . GLY A 1 242 ? -1.50641 -15.43508 -7.29335 1.000 33.29407 240 GLY A N 1
ATOM 1876 C CA . GLY A 1 242 ? -0.45402 -14.45446 -7.23704 1.000 34.39025 240 GLY A CA 1
ATOM 1877 C C . GLY A 1 242 ? -0.87984 -13.08893 -6.74422 1.000 35.32290 240 GLY A C 1
ATOM 1878 O O . GLY A 1 242 ? -0.00541 -12.28897 -6.41545 1.000 39.57043 240 GLY A O 1
ATOM 1879 N N . VAL A 1 243 ? -2.18065 -12.78619 -6.69438 1.000 33.72963 241 VAL A N 1
ATOM 1880 C CA . VAL A 1 243 ? -2.62725 -11.53204 -6.08376 1.000 33.69153 241 VAL A CA 1
ATOM 1881 C C . VAL A 1 243 ? -2.41117 -11.64988 -4.58074 1.000 35.34802 241 VAL A C 1
ATOM 1882 O O . VAL A 1 243 ? -2.96887 -12.56352 -3.96222 1.000 33.65947 241 VAL A O 1
ATOM 1886 N N . PRO A 1 244 ? -1.63552 -10.76375 -3.94689 1.000 38.21266 242 PRO A N 1
ATOM 1887 C CA . PRO A 1 244 ? -1.42746 -10.88193 -2.49833 1.000 38.48496 242 PRO A CA 1
ATOM 1888 C C . PRO A 1 244 ? -2.64569 -10.42704 -1.70505 1.000 37.41371 242 PRO A C 1
ATOM 1889 O O . PRO A 1 244 ? -3.32104 -9.46288 -2.06381 1.000 39.57732 242 PRO A O 1
ATOM 1893 N N . GLY A 1 245 ? -2.94793 -11.16600 -0.64013 1.000 38.69503 243 GLY A N 1
ATOM 1894 C CA . GLY A 1 245 ? -3.92091 -10.73402 0.34864 1.000 38.18921 243 GLY A CA 1
ATOM 1895 C C . GLY A 1 245 ? -5.37952 -10.67524 -0.07201 1.000 40.07478 243 GLY A C 1
ATOM 1896 O O . GLY A 1 245 ? -6.16010 -9.94944 0.55388 1.000 41.23683 243 GLY A O 1
ATOM 1897 N N . VAL A 1 246 ? -5.78673 -11.45035 -1.07774 1.000 36.67830 244 VAL A N 1
ATOM 1898 C CA . VAL A 1 246 ? -7.18994 -11.44803 -1.48261 1.000 36.52020 244 VAL A CA 1
ATOM 1899 C C . VAL A 1 246 ? -8.04709 -11.87077 -0.30288 1.000 37.07252 244 VAL A C 1
ATOM 1900 O O . VAL A 1 246 ? -7.79081 -12.89769 0.33446 1.000 39.52853 244 VAL A O 1
ATOM 1904 N N . GLN A 1 247 ? -9.07918 -11.08945 -0.02063 1.000 37.23350 245 GLN A N 1
ATOM 1905 C CA . GLN A 1 247 ? -10.01999 -11.37019 1.05459 1.000 37.66153 245 GLN A CA 1
ATOM 1906 C C . GLN A 1 247 ? -11.34689 -11.92396 0.55913 1.000 35.52810 245 GLN A C 1
ATOM 1907 O O . GLN A 1 247 ? -11.97766 -12.71072 1.26860 1.000 38.86550 245 GLN A O 1
ATOM 1913 N N . ASN A 1 248 ? -11.79485 -11.50916 -0.63065 1.000 31.02863 246 ASN A N 1
ATOM 1914 C CA . ASN A 1 248 ? -13.06938 -11.92632 -1.19566 1.000 31.29534 246 ASN A CA 1
ATOM 1915 C C . ASN A 1 248 ? -12.90800 -12.05493 -2.69771 1.000 28.79904 246 ASN A C 1
ATOM 1916 O O . ASN A 1 248 ? -12.33493 -11.17527 -3.35236 1.000 29.13787 246 ASN A O 1
ATOM 1921 N N . ILE A 1 249 ? -13.41143 -13.14457 -3.24800 1.000 28.16767 247 ILE A N 1
ATOM 1922 C CA . ILE A 1 249 ? -13.35549 -13.34562 -4.68159 1.000 27.63673 247 ILE A CA 1
ATOM 1923 C C . ILE A 1 249 ? -14.65852 -13.96814 -5.16409 1.000 28.07960 247 ILE A C 1
ATOM 1924 O O . ILE A 1 249 ? -15.16940 -14.91693 -4.56360 1.000 28.23664 247 ILE A O 1
ATOM 1929 N N . LEU A 1 250 ? -15.16909 -13.46252 -6.27523 1.000 24.54112 248 LEU A N 1
ATOM 1930 C CA . LEU A 1 250 ? -16.34412 -13.99734 -6.95268 1.000 23.62526 248 LEU A CA 1
ATOM 1931 C C . LEU A 1 250 ? -15.90304 -14.45653 -8.33872 1.000 21.39048 248 LEU A C 1
ATOM 1932 O O . LEU A 1 250 ? -15.34307 -13.67530 -9.12234 1.000 22.39484 248 LEU A O 1
ATOM 1937 N N . LYS A 1 251 ? -16.09563 -15.74409 -8.62898 1.000 21.14711 249 LYS A N 1
ATOM 1938 C CA . LYS A 1 251 ? -15.67653 -16.32254 -9.90899 1.000 20.86482 249 LYS A CA 1
ATOM 1939 C C . LYS A 1 251 ? -16.89423 -16.56337 -10.80855 1.000 22.17926 249 LYS A C 1
ATOM 1940 O O . LYS A 1 251 ? -17.82223 -17.30412 -10.44085 1.000 21.41626 249 LYS A O 1
ATOM 1946 N N . ILE A 1 252 ? -16.86932 -15.97406 -11.99146 1.000 19.05788 250 ILE A N 1
ATOM 1947 C CA . ILE A 1 252 ? -17.96754 -16.05048 -12.94442 1.000 19.14479 250 ILE A CA 1
ATOM 1948 C C . ILE A 1 252 ? -17.42655 -16.69677 -14.20824 1.000 16.68756 250 ILE A C 1
ATOM 1949 O O . ILE A 1 252 ? -16.42674 -16.23264 -14.78386 1.000 17.80584 250 ILE A O 1
ATOM 1954 N N . GLY A 1 253 ? -18.05641 -17.79633 -14.62246 1.000 17.68258 251 GLY A N 1
ATOM 1955 C CA . GLY A 1 253 ? -17.61493 -18.55274 -15.77954 1.000 17.52314 251 GLY A CA 1
ATOM 1956 C C . GLY A 1 253 ? -18.64364 -18.63361 -16.90406 1.000 18.18761 251 GLY A C 1
ATOM 1957 O O . GLY A 1 253 ? -19.79921 -19.04675 -16.69430 1.000 20.00342 251 GLY A O 1
ATOM 1958 N N . PHE A 1 254 ? -18.22720 -18.32696 -18.11515 1.000 18.48900 252 PHE A N 1
ATOM 1959 C CA . PHE A 1 254 ? -19.09147 -18.51402 -19.28266 1.000 18.53875 252 PHE A CA 1
ATOM 1960 C C . PHE A 1 254 ? -18.93720 -19.94698 -19.76820 1.000 18.20381 252 PHE A C 1
ATOM 1961 O O . PHE A 1 254 ? -17.82472 -20.40162 -19.98069 1.000 18.43756 252 PHE A O 1
ATOM 1969 N N . LEU A 1 255 ? -20.05615 -20.64729 -19.89915 1.000 20.02560 253 LEU A N 1
ATOM 1970 C CA . LEU A 1 255 ? -20.06970 -22.01607 -20.41968 1.000 20.42683 253 LEU A CA 1
ATOM 1971 C C . LEU A 1 255 ? -20.65124 -21.93337 -21.83751 1.000 19.65774 253 LEU A C 1
ATOM 1972 O O . LEU A 1 255 ? -21.87175 -21.85473 -22.01648 1.000 21.90243 253 LEU A O 1
ATOM 1977 N N . ASN A 1 256 ? -19.78078 -21.94599 -22.84611 1.000 18.96631 254 ASN A N 1
ATOM 1978 C CA . ASN A 1 256 ? -20.20976 -21.60621 -24.19951 1.000 21.38960 254 ASN A CA 1
ATOM 1979 C C . ASN A 1 256 ? -20.52666 -22.84202 -25.02685 1.000 22.05009 254 ASN A C 1
ATOM 1980 O O . ASN A 1 256 ? -21.24385 -22.72702 -26.01476 1.000 24.52731 254 ASN A O 1
ATOM 1985 N N . ASP A 1 257 ? -19.94472 -23.98650 -24.69496 1.000 24.00305 255 ASP A N 1
ATOM 1986 C CA . ASP A 1 257 ? -20.05584 -25.16891 -25.53559 1.000 26.73568 255 ASP A CA 1
ATOM 1987 C C . ASP A 1 257 ? -19.57912 -26.36645 -24.71840 1.000 25.49639 255 ASP A C 1
ATOM 1988 O O . ASP A 1 257 ? -19.14358 -26.22916 -23.57376 1.000 27.12167 255 ASP A O 1
ATOM 1993 N N . LYS A 1 258 ? -19.66127 -27.55045 -25.32140 0.884 25.65440 256 LYS A N 1
ATOM 1994 C CA . LYS A 1 258 ? -19.44712 -28.81578 -24.60899 0.884 26.10253 256 LYS A CA 1
ATOM 1995 C C . LYS A 1 258 ? -20.16919 -28.79654 -23.26438 0.884 26.30848 256 LYS A C 1
ATOM 1996 O O . LYS A 1 258 ? -19.62713 -29.16119 -22.21665 0.884 26.30777 256 LYS A O 1
ATOM 2002 N N . VAL A 1 259 ? -21.43806 -28.41386 -23.30963 1.000 27.25233 257 VAL A N 1
ATOM 2003 C CA . VAL A 1 259 ? -22.10699 -28.01340 -22.08132 1.000 27.57474 257 VAL A CA 1
ATOM 2004 C C . VAL A 1 259 ? -22.43541 -29.22911 -21.22268 1.000 28.14661 257 VAL A C 1
ATOM 2005 O O . VAL A 1 259 ? -22.32310 -29.17645 -19.99032 1.000 26.51140 257 VAL A O 1
ATOM 2009 N N . GLU A 1 260 ? -22.84016 -30.34497 -21.84562 1.000 29.98136 258 GLU A N 1
ATOM 2010 C CA . GLU A 1 260 ? -23.16229 -31.52196 -21.04064 1.000 30.35020 258 GLU A CA 1
ATOM 2011 C C . GLU A 1 260 ? -21.91502 -32.10029 -20.38777 1.000 31.30933 258 GLU A C 1
ATOM 2012 O O . GLU A 1 260 ? -21.95158 -32.51749 -19.21817 1.000 32.02102 258 GLU A O 1
ATOM 2018 N N . GLU A 1 261 ? -20.80163 -32.13530 -21.13382 1.000 29.40696 259 GLU A N 1
ATOM 2019 C CA . GLU A 1 261 ? -19.53965 -32.59775 -20.58128 1.000 30.84040 259 GLU A CA 1
ATOM 2020 C C . GLU A 1 261 ? -19.07688 -31.72596 -19.41780 1.000 29.05177 259 GLU A C 1
ATOM 2021 O O . GLU A 1 261 ? -18.51835 -32.23644 -18.43975 1.000 30.56684 259 GLU A O 1
ATOM 2027 N N . ARG A 1 262 ? -19.29713 -30.40243 -19.49058 1.000 26.75150 260 ARG A N 1
ATOM 2028 C CA . ARG A 1 262 ? -18.63112 -29.47436 -18.58696 1.000 25.78854 260 ARG A CA 1
ATOM 2029 C C . ARG A 1 262 ? -19.50615 -28.93032 -17.46466 1.000 24.56784 260 ARG A C 1
ATOM 2030 O O . ARG A 1 262 ? -18.95379 -28.37565 -16.50126 1.000 24.46398 260 ARG A O 1
ATOM 2038 N N . ARG A 1 263 ? -20.83403 -28.99084 -17.58484 1.000 24.00189 261 ARG A N 1
ATOM 2039 C CA . ARG A 1 263 ? -21.67317 -28.18480 -16.70050 1.000 25.44855 261 ARG A CA 1
ATOM 2040 C C . ARG A 1 263 ? -21.40232 -28.46270 -15.21957 1.000 26.45194 261 ARG A C 1
ATOM 2041 O O . ARG A 1 263 ? -21.27663 -27.51739 -14.42837 1.000 27.02298 261 ARG A O 1
ATOM 2049 N N . GLU A 1 264 ? -21.36011 -29.74546 -14.80623 1.000 28.49901 262 GLU A N 1
ATOM 2050 C CA . GLU A 1 264 ? -21.23499 -30.01430 -13.37771 1.000 28.78716 262 GLU A CA 1
ATOM 2051 C C . GLU A 1 264 ? -19.90441 -29.52593 -12.81787 1.000 29.38716 262 GLU A C 1
ATOM 2052 O O . GLU A 1 264 ? -19.85705 -28.95587 -11.71853 1.000 28.64665 262 GLU A O 1
ATOM 2058 N N . ARG A 1 265 ? -18.81746 -29.71467 -13.56795 1.000 26.36437 263 ARG A N 1
ATOM 2059 C CA . ARG A 1 265 ? -17.52484 -29.23774 -13.11319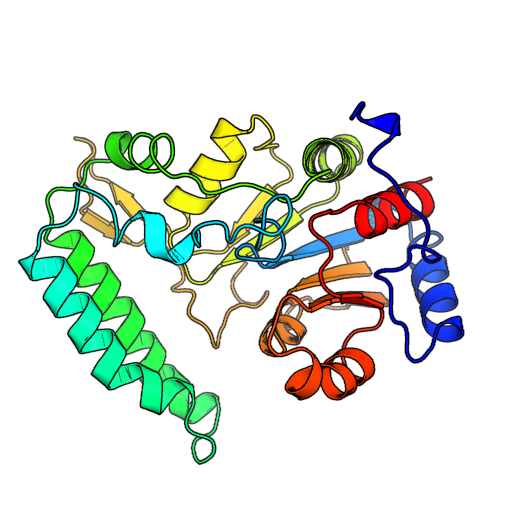 1.000 27.21625 263 ARG A CA 1
ATOM 2060 C C . ARG A 1 265 ? -17.49714 -27.71486 -13.07147 1.000 24.96584 263 ARG A C 1
ATOM 2061 O O . ARG A 1 265 ? -16.95194 -27.13096 -12.13130 1.000 27.45050 263 ARG A O 1
ATOM 2069 N N . TYR A 1 266 ? -18.05816 -27.04424 -14.08323 1.000 23.64452 264 TYR A N 1
ATOM 2070 C CA . TYR A 1 266 ? -18.11192 -25.57783 -14.01864 1.000 22.53170 264 TYR A CA 1
ATOM 2071 C C . TYR A 1 266 ? -18.89438 -25.10386 -12.79979 1.000 24.92701 264 TYR A C 1
ATOM 2072 O O . TYR A 1 266 ? -18.48784 -24.14573 -12.11505 1.000 24.68852 264 TYR A O 1
ATOM 2081 N N . MET A 1 267 ? -20.04823 -25.72225 -12.53768 0.880 22.68934 265 MET A N 1
ATOM 2082 C CA . MET A 1 267 ? -20.85138 -25.27780 -11.40619 0.880 24.29697 265 MET A CA 1
ATOM 2083 C C . MET A 1 267 ? -20.15710 -25.53852 -10.06923 0.880 24.93148 265 MET A C 1
ATOM 2084 O O . MET A 1 267 ? -20.42828 -24.82976 -9.09341 0.880 27.34755 265 MET A O 1
ATOM 2089 N N . ASP A 1 268 ? -19.29655 -26.56498 -9.98454 1.000 26.66505 266 ASP A N 1
ATOM 2090 C CA . ASP A 1 268 ? -18.59742 -26.84374 -8.73870 1.000 28.91348 266 ASP A CA 1
ATOM 2091 C C . ASP A 1 268 ? -17.45230 -25.87319 -8.49554 1.000 30.19442 266 ASP A C 1
ATOM 2092 O O . ASP A 1 268 ? -17.01748 -25.70490 -7.34446 1.000 34.63689 266 ASP A O 1
ATOM 2097 N N . SER A 1 269 ? -16.95508 -25.24434 -9.54918 1.000 27.39358 267 SER A N 1
ATOM 2098 C CA . SER A 1 269 ? -15.73272 -24.46243 -9.50082 1.000 29.92418 267 SER A CA 1
ATOM 2099 C C . SER A 1 269 ? -15.95829 -22.97033 -9.61104 1.000 27.67145 267 SER A C 1
ATOM 2100 O O . SER A 1 269 ? -15.25860 -22.20817 -8.94389 1.000 33.24970 267 SER A O 1
ATOM 2103 N N . TYR A 1 270 ? -16.91553 -22.53553 -10.44270 1.000 24.82686 268 TYR A N 1
ATOM 2104 C CA . TYR A 1 270 ? -17.30441 -21.14004 -10.54132 1.000 22.80922 268 TYR A CA 1
ATOM 2105 C C . TYR A 1 270 ? -18.50523 -20.87857 -9.63529 1.000 23.84236 268 TYR A C 1
ATOM 2106 O O . TYR A 1 270 ? -19.40551 -21.72493 -9.48057 1.000 27.46520 268 TYR A O 1
ATOM 2115 N N . ASP A 1 271 ? -18.53580 -19.68912 -9.03094 1.000 25.04997 269 ASP A N 1
ATOM 2116 C CA . ASP A 1 271 ? -19.70657 -19.35199 -8.22746 1.000 25.58843 269 ASP A CA 1
ATOM 2117 C C . ASP A 1 271 ? -20.94783 -19.15457 -9.09458 1.000 24.52592 269 ASP A C 1
ATOM 2118 O O . ASP A 1 271 ? -22.05921 -19.56100 -8.70825 1.000 27.73704 269 ASP A O 1
ATOM 2123 N N . ILE A 1 272 ? -20.78959 -18.47447 -10.23185 1.000 22.69944 270 ILE A N 1
ATOM 2124 C CA . ILE A 1 272 ? -21.87085 -18.24631 -11.18551 1.000 23.17763 270 ILE A CA 1
ATOM 2125 C C . ILE A 1 272 ? -21.41584 -18.77339 -12.53472 1.000 21.02745 270 ILE A C 1
ATOM 2126 O O . ILE A 1 272 ? -20.28382 -18.49217 -12.962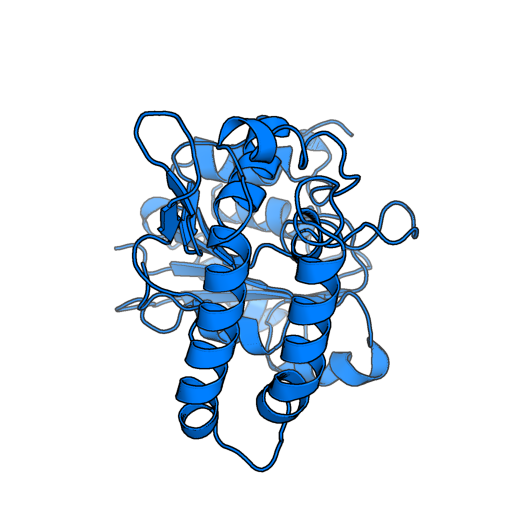39 1.000 22.11692 270 ILE A O 1
ATOM 2131 N N . VAL A 1 273 ? -22.27247 -19.56721 -13.19237 1.000 22.25880 271 VAL A N 1
ATOM 2132 C CA . VAL A 1 273 ? -22.02356 -20.03597 -14.55706 1.000 22.43555 271 VAL A CA 1
ATOM 2133 C C . VAL A 1 273 ? -23.06891 -19.39431 -15.46445 1.000 21.02623 271 VAL A C 1
ATOM 2134 O O . VAL A 1 273 ? -24.25647 -19.38480 -15.13986 1.000 22.98172 271 VAL A O 1
ATOM 2138 N N . LEU A 1 274 ? -22.63641 -18.85886 -16.59139 1.000 21.64951 272 LEU A N 1
ATOM 2139 C CA . LEU A 1 274 ? -23.52061 -18.26830 -17.59311 1.000 21.46050 272 LEU A CA 1
ATOM 2140 C C . LEU A 1 274 ? -23.49233 -19.18019 -18.82308 1.000 22.21347 272 LEU A C 1
ATOM 2141 O O . LEU A 1 274 ? -22.50116 -19.19964 -19.56018 1.000 21.58479 272 LEU A O 1
ATOM 2146 N N . GLU A 1 275 ? -24.57847 -19.94039 -19.03891 1.000 20.06277 273 GLU A N 1
ATOM 2147 C CA . GLU A 1 275 ? -24.59204 -20.95439 -20.08547 1.000 21.50811 273 GLU A CA 1
ATOM 2148 C C . GLU A 1 275 ? -25.17473 -20.33396 -21.35221 1.000 20.54535 273 GLU A C 1
ATOM 2149 O O . GLU A 1 275 ? -26.32537 -19.89737 -21.36095 1.000 23.62539 273 GLU A O 1
ATOM 2155 N N . LYS A 1 276 ? -24.42015 -20.40828 -22.44158 1.000 21.13313 274 LYS A N 1
ATOM 2156 C CA . LYS A 1 276 ? -24.83733 -19.95787 -23.77232 1.000 23.47342 274 LYS A CA 1
ATOM 2157 C C . LYS A 1 276 ? -25.43433 -18.54919 -23.71559 1.000 22.59478 274 LYS A C 1
ATOM 2158 O O . LYS A 1 276 ? -26.57135 -18.29118 -24.13330 1.000 23.59074 274 LYS A O 1
ATOM 2164 N N . ASP A 1 277 ? -24.63836 -17.63239 -23.17062 1.000 21.46059 275 ASP A N 1
ATOM 2165 C CA . ASP A 1 277 ? -25.10546 -16.26630 -22.93661 1.000 21.35923 275 ASP A CA 1
ATOM 2166 C C . ASP A 1 277 ? -24.16993 -15.37655 -23.72985 1.000 20.37439 275 ASP A C 1
ATOM 2167 O O . ASP A 1 277 ? -22.96936 -15.31987 -23.42869 1.000 21.24876 275 ASP A O 1
ATOM 2172 N N . GLU A 1 278 ? -24.71259 -14.70324 -24.75519 1.000 21.19390 276 GLU A N 1
ATOM 2173 C CA . GLU A 1 278 ? -23.91222 -13.86052 -25.63308 1.000 18.69149 276 GLU A CA 1
ATOM 2174 C C . GLU A 1 278 ? -23.62368 -12.48540 -25.02350 1.000 20.47169 276 GLU A C 1
ATOM 2175 O O . GLU A 1 278 ? -23.07109 -11.63244 -25.71824 1.000 20.35607 276 GLU A O 1
ATOM 2181 N N . THR A 1 279 ? -23.93235 -12.27404 -23.74319 1.000 20.03732 277 THR A N 1
ATOM 2182 C CA . THR A 1 279 ? -23.93445 -10.94120 -23.15740 1.000 20.33989 277 THR A CA 1
ATOM 2183 C C . THR A 1 279 ? -23.16802 -10.87693 -21.83725 1.000 18.39257 277 THR A C 1
ATOM 2184 O O . THR A 1 279 ? -22.95446 -11.88138 -21.13147 1.000 20.21083 277 THR A O 1
ATOM 2188 N N . LEU A 1 280 ? -22.81225 -9.64254 -21.48556 1.000 19.09393 278 LEU A N 1
ATOM 2189 C CA . LEU A 1 280 ? -22.26414 -9.28082 -20.18213 1.000 17.87250 278 LEU A CA 1
ATOM 2190 C C . LEU A 1 280 ? -23.31099 -8.79821 -19.20863 1.000 20.17016 278 LEU A C 1
ATOM 2191 O O . LEU A 1 280 ? -22.95464 -8.27945 -18.14576 1.000 21.22963 278 LEU A O 1
ATOM 2196 N N . ASP A 1 281 ? -24.59051 -8.95360 -19.54213 1.000 20.75129 279 ASP A N 1
ATOM 2197 C CA . ASP A 1 281 ? -25.64314 -8.32299 -18.76894 1.000 24.18437 279 ASP A CA 1
ATOM 2198 C C . ASP A 1 281 ? -25.60872 -8.71212 -17.29244 1.000 23.34885 279 ASP A C 1
ATOM 2199 O O . ASP A 1 281 ? -25.85974 -7.85603 -16.42556 1.000 23.33334 279 ASP A O 1
ATOM 2204 N N . VAL A 1 282 ? -25.34267 -9.98256 -16.98451 1.000 22.33813 280 VAL A N 1
ATOM 2205 C CA . VAL A 1 282 ? -25.36841 -10.39089 -15.58535 1.000 24.09994 280 VAL A CA 1
ATOM 2206 C C . VAL A 1 282 ? -24.17816 -9.81200 -14.83816 1.000 25.44522 280 VAL A C 1
ATOM 2207 O O . VAL A 1 282 ? -24.29380 -9.37973 -13.68405 1.000 25.06797 280 VAL A O 1
ATOM 2211 N N . VAL A 1 283 ? -23.02518 -9.76715 -15.49020 1.000 21.62163 281 VAL A N 1
ATOM 2212 C CA . VAL A 1 283 ? -21.85758 -9.13416 -14.88965 1.000 22.02253 281 VAL A CA 1
ATOM 2213 C C . VAL A 1 283 ? -22.11068 -7.65130 -14.67676 1.000 20.81091 281 VAL A C 1
ATOM 2214 O O . VAL A 1 283 ? -21.78582 -7.08978 -13.62160 1.000 20.88097 281 VAL A O 1
ATOM 2218 N N . ASN A 1 284 ? -22.71341 -6.98507 -15.67026 1.000 19.96035 282 ASN A N 1
ATOM 2219 C CA . ASN A 1 284 ? -22.97136 -5.55045 -15.52025 1.000 20.88754 282 ASN A CA 1
ATOM 2220 C C . ASN A 1 284 ? -23.93518 -5.30040 -14.36951 1.000 22.94360 282 ASN A C 1
ATOM 2221 O O . ASN A 1 284 ? -23.79303 -4.31913 -13.61667 1.000 23.26249 282 ASN A O 1
ATOM 2226 N N . GLY A 1 285 ? -24.96451 -6.15359 -14.23324 1.000 23.58383 283 GLY A N 1
ATOM 2227 C CA . GLY A 1 285 ? -25.90346 -5.99715 -13.13353 1.000 24.23843 283 GLY A CA 1
ATOM 2228 C C . GLY A 1 285 ? -25.21450 -6.13965 -11.79266 1.000 24.99004 283 GLY A C 1
ATOM 2229 O O . GLY A 1 285 ? -25.46760 -5.37633 -10.86560 1.000 27.55115 283 GLY A O 1
ATOM 2230 N N . LEU A 1 286 ? -24.30513 -7.10211 -11.68060 1.000 24.06593 284 LEU A N 1
ATOM 2231 C CA . LEU A 1 286 ? -23.56332 -7.24580 -10.42610 1.000 24.23459 284 LEU A CA 1
ATOM 2232 C C . LEU A 1 286 ? -22.66558 -6.04561 -10.17447 1.000 25.38103 284 LEU A C 1
ATOM 2233 O O . LEU A 1 286 ? -22.54291 -5.59732 -9.02946 1.000 26.68610 284 LEU A O 1
ATOM 2238 N N . LEU A 1 287 ? -21.98829 -5.54768 -11.20698 1.000 23.63596 285 LEU A N 1
ATOM 2239 C CA . LEU A 1 287 ? -21.14408 -4.37481 -11.01157 1.000 25.13490 285 LEU A CA 1
ATOM 2240 C C . LEU A 1 287 ? -21.95782 -3.17903 -10.53672 1.000 24.98693 285 LEU A C 1
ATOM 2241 O O . LEU A 1 287 ? -21.52155 -2.43273 -9.65088 1.000 25.98035 285 LEU A O 1
ATOM 2246 N N . GLN A 1 288 ? -23.12831 -2.94905 -11.13363 0.885 23.59266 286 GLN A N 1
ATOM 2247 C CA . GLN A 1 288 ? -23.92234 -1.79597 -10.72912 0.885 25.04439 286 GLN A CA 1
ATOM 2248 C C . GLN A 1 288 ? -24.37872 -1.94700 -9.28365 0.885 26.99910 286 GLN A C 1
ATOM 2249 O O . GLN A 1 288 ? -24.36241 -0.98682 -8.48969 0.885 27.72190 286 GLN A O 1
ATOM 2251 N N . HIS A 1 289 ? -24.76386 -3.15764 -8.90855 1.000 27.83710 287 HIS A N 1
ATOM 2252 C CA . HIS A 1 289 ? -25.19909 -3.40421 -7.54876 1.000 28.15087 287 HIS A CA 1
ATOM 2253 C C . HIS A 1 289 ? -24.04411 -3.20910 -6.58250 1.000 25.60680 287 HIS A C 1
ATOM 2254 O O . HIS A 1 289 ? -24.19888 -2.56928 -5.53953 1.000 29.50456 287 HIS A O 1
ATOM 2261 N N . ILE A 1 290 ? -22.87504 -3.76918 -6.92168 1.000 27.60018 288 ILE A N 1
ATOM 2262 C CA . ILE A 1 290 ? -21.70397 -3.72104 -6.04514 1.000 26.72248 288 ILE A CA 1
ATOM 2263 C C . ILE A 1 290 ? -21.15582 -2.299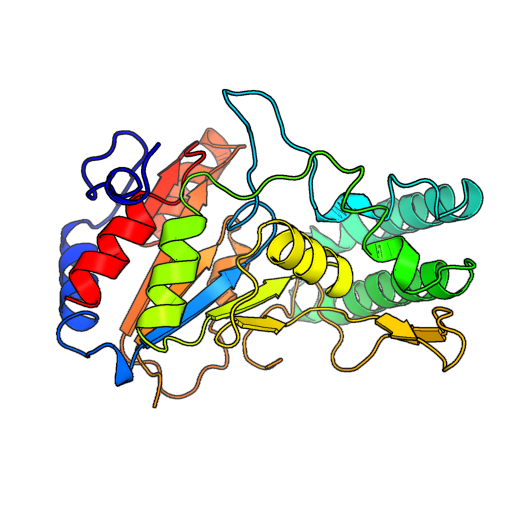51 -5.91047 1.000 26.91269 288 ILE A C 1
ATOM 2264 O O . ILE A 1 290 ? -20.71776 -1.88621 -4.82802 1.000 29.48394 288 ILE A O 1
ATOM 2269 N N . LEU A 1 291 ? -21.16378 -1.52515 -7.00312 1.000 29.65741 289 LEU A N 1
ATOM 2270 C CA . LEU A 1 291 ? -20.55488 -0.20634 -7.01932 1.000 29.88572 289 LEU A CA 1
ATOM 2271 C C . LEU A 1 291 ? -21.52641 0.87101 -6.57397 1.000 33.02216 289 LEU A C 1
ATOM 2272 O O . LEU A 1 291 ? -21.14754 2.05015 -6.51596 1.000 36.52132 289 LEU A O 1
ATOM 2277 N N . CYS A 1 292 ? -22.76009 0.48376 -6.25740 1.000 34.18264 290 CYS A N 1
ATOM 2278 C CA . CYS A 1 292 ? -23.83445 1.38793 -5.87752 1.000 37.70581 290 CYS A CA 1
ATOM 2279 C C . CYS A 1 292 ? -23.99507 2.48922 -6.90994 1.000 42.25612 290 CYS A C 1
ATOM 2280 O O . CYS A 1 292 ? -23.63507 3.62550 -6.64231 1.000 47.46639 290 CYS A O 1
#

GO terms:
  GO:0008253 5'-nucleotidase activity (F, TAS)
  GO:0005829 cytosol (C, TAS)
  GO:0000288 nuclear-transcribed mRNA catabolic process, deadenylation-dependent decay (P, TAS)
  GO:0008253 5'-nucleotidase activity (F, EXP)

InterPro domains:
  IPR006434 Pyrimidine 5'-nucleotidase, eukaryotic [PF05822] (44-288)
  IPR006434 Pyrimidine 5'-nucleotidase, eukaryotic [SFLDG01128] (2-290)
  IPR006434 Pyrimidine 5'-nucleotidase, eukaryotic [TIGR01544] (9-288)
  IPR006434 Pyrimidine 5'-nucleotidase, eukaryotic [cd07504] (17-289)
  IPR023214 HAD superfamily [G3DSA:3.40.50.1000] (15-285)
  IPR036412 HAD-like superfamily [SSF56784] (3-288)

Radius of gyration: 18.92 Å; Cα contacts (8 Å, |Δi|>4): 519; chains: 1; bounding box: 44×44×48 Å

Nearest PDB structures (foldseek):
  7zee-assembly1_A  TM=1.004E+00  e=9.978E-65  Homo sapiens
  7zeh-assembly2_B  TM=9.807E-01  e=6.751E-55  Homo sapiens
  2jga-assembly1_A  TM=9.050E-01  e=9.188E-37  Homo sapiens
  2cn1-assembly1_A  TM=9.051E-01  e=1.474E-35  Homo sapiens
  4nwi-assembly1_A  TM=9.238E-01  e=2.905E-29  Drosophila melanogaster

Secondary structure (DSSP, 8-state):
--GGGS---TTSTTEE-S-HHHHHHHHHHHHHH-GGGEEEEEEIIIIIB-SEETTEEPPPGGGTTTTSTTS-HHHHHHHHHHHHHHHHHHT-TTS-HHHHHHHHHHHHHHHHHHHHTS--BTHHHHHHHHHS---BPBTHHHHHHHHHHTT--EEEEEEEEHHHHHHHHHHTT---TTEEEEEEEEEE-TTSBEEEEES----TT--SGGG----EEEEEESSSGGGGTTTT-TT--EEEEEEEE-S-HHHHHHHHHHH-SEEEES--B-HHHHHHHHHHH-

Foldseek 3Di:
DPLVPQADAQVDPQKDFPCVVVVVVQLVCLQVVALVQAAEEEEPWCFQWFQDDVNHGFDTLQCLVLPDPQADPVLNVVLVVLCVVLVCLVPPPVADLVRSVVSQVVSLQVNQVSSLPTFDFLVCLLVSLVPGRIGTFASVVLVLVLCLVSLHAYEYWDLGEQSNRLSRCVVVVRNHVSYHYQYWYFDADPVRTTRGIDADRDGLSPQADVRGNNQEYEYIEADPSSLHRDPPPPNRDGYAYEYEDQDPCVVCVVVCNVRHRMYRYNHRGCRHVSNSSVSSND